Protein AF-A0AA96V3C1-F1 (afdb_monomer)

Solvent-accessible surface area (backbone atoms only — not comparable to full-atom values): 12586 Å² total; per-residue (Å²): 132,82,64,68,81,42,66,67,56,34,52,52,46,40,74,73,44,34,70,69,32,54,53,46,66,77,61,54,73,89,61,78,41,35,62,66,58,52,31,41,64,68,23,53,47,55,43,50,20,51,53,29,47,51,51,38,52,49,49,55,51,50,54,72,67,58,61,89,48,67,72,61,46,55,52,51,53,55,52,39,58,52,36,49,54,50,20,54,52,29,44,62,65,29,66,83,55,82,73,68,49,57,69,55,54,48,53,36,53,50,54,35,37,77,70,54,34,33,50,77,47,81,45,66,44,86,86,81,66,48,77,47,56,29,38,30,83,37,63,89,55,49,67,61,51,52,52,51,50,51,53,50,51,51,53,50,49,51,52,51,41,54,53,57,75,75,49,53,42,33,30,32,88,84,68,80,52,75,36,44,54,71,62,30,58,76,44,74,37,37,33,92,86,80,68,45,66,44,39,80,50,87,55,65,68,58,49,52,52,48,50,56,60,52,57,76,68,56,92,67,85,129

Radius of gyration: 29.75 Å; Cα contacts (8 Å, |Δi|>4): 228; chains: 1; bounding box: 65×43×88 Å

Foldseek 3Di:
DDDCVPPLLVVVLCVQQNPVLSLLVVQPDPDWDFLVVSQCSSQVLVVQLVVLVVVLVVLVVVLVVVPPPPVVNVVSVVVNVVSVVSNVVSCVVSVPDDGDDSVSSVVSQVSCVVVVQKDWDWDADPPPRDITIIIDGDCVCSVVVSVVVLVVVLVVLVVVLVVVVVFWWWADPVRPDIDTPVVCVVVVQADPPPRDGTHTDDCPVVSVVSVVVSPVSPDDPD

Nearest PDB structures (foldseek):
  6kf9-assembly1_G  TM=8.234E-01  e=2.325E-10  Thermococcus kodakarensis KOD1
  6pln-assembly2_B  TM=7.470E-01  e=1.620E-04  Pyrococcus furiosus
  5dym-assembly1_A-2  TM=4.899E-01  e=1.072E-01  Clostridioides difficile R20291
  2qby-assembly1_B  TM=5.266E-01  e=2.712E-01  Saccharolobus solfataricus
  2dql-assembly1_B  TM=5.120E-01  e=2.279E-01  Nostoc sp. PCC 7120 = FACHB-418

InterPro domains:
  IPR002853 Transcription initiation factor IIE subunit alpha, N-terminal [SM00531] (70-212)
  IPR016481 Transcription factor TFE, archaea [MF_01909] (3-222)
  IPR016481 Transcription factor TFE, archaea [PIRSF006373] (5-217)
  IPR024550 TFIIEalpha/SarR/Rpc3 HTH domain [PF02002] (96-164)
  IPR036388 Winged helix-like DNA-binding domain superfamily [G3DSA:1.10.10.10] (4-143)
  IPR036390 Winged helix DNA-binding domain superfamily [SSF46785] (91-142)

pLDDT: mean 90.87, std 7.56, range [49.75, 97.5]

Sequence (222 aa):
MIDLDDPLINGYLRRLIGEDGITLIRNMPEGEVTDEEICNVLNPLKTQSKEADDKVKKLKAEIKAAGENQTDVKKLEKELKKAEKEAEKAKAAAADEYEITLNNVRKILFILYENKFTVCRRERDANSGWLTFRWQINMDGIDYQIEREKKKLYRNLIKRKEYEDSNVFYVCPQNCLRLVFDEATETDFICPICGEDLIFEDNELFKQLLDNRIAEFGEMPK

Organism: NCBI:txid3028296

Mean predicted aligned error: 8.3 Å

Secondary structure (DSSP, 8-state):
---SSSHHHHHHHHHHHHHHHHHHHHTPPSSSEEHHHHHHHH-HHHHHHHHHHHHHHHHHHHHHHSTT-HHHHHHHHHHHHHHHHHHHHHHHHTSS-----HHHHHHHHHHHHHTTSEEEEEEE-TTT--EEEEEEE--TTHHHHHHHHHHHHHHHHHHHHHHHHH--EEE-TTSS-EEEHHHHHHTTTB-TTT-PBPEEE--HHHHHHHHHHHHTT-----

Structure (mmCIF, N/CA/C/O backbone):
data_AF-A0AA96V3C1-F1
#
_entry.id   AF-A0AA96V3C1-F1
#
loop_
_atom_site.group_PDB
_atom_site.id
_atom_site.type_symbol
_atom_site.label_atom_id
_atom_site.label_alt_id
_atom_site.label_comp_id
_atom_site.label_asym_id
_atom_site.label_entity_id
_atom_site.label_seq_id
_atom_site.pdbx_PDB_ins_code
_atom_site.Cartn_x
_atom_site.Cartn_y
_atom_site.Cartn_z
_atom_site.occupancy
_atom_site.B_iso_or_equiv
_atom_site.auth_seq_id
_atom_site.auth_comp_id
_atom_site.auth_asym_id
_atom_site.auth_atom_id
_atom_site.pdbx_PDB_model_num
ATOM 1 N N . MET A 1 1 ? -11.648 -13.531 -11.758 1.00 61.97 1 MET A N 1
ATOM 2 C CA . MET A 1 1 ? -11.100 -12.177 -11.989 1.00 61.97 1 MET A CA 1
ATOM 3 C C . MET A 1 1 ? -11.709 -11.292 -10.920 1.00 61.97 1 MET A C 1
ATOM 5 O O . MET A 1 1 ? -12.922 -11.334 -10.773 1.00 61.97 1 MET A O 1
ATOM 9 N N . ILE A 1 2 ? -10.884 -10.641 -10.105 1.00 78.25 2 ILE A N 1
ATOM 10 C CA . ILE A 1 2 ? -11.349 -9.795 -8.999 1.00 78.25 2 ILE A CA 1
ATOM 11 C C . ILE A 1 2 ? -11.982 -8.518 -9.561 1.00 78.25 2 ILE A C 1
ATOM 13 O O . ILE A 1 2 ? -11.434 -7.933 -10.494 1.00 78.25 2 ILE A O 1
ATOM 17 N N . ASP A 1 3 ? -13.115 -8.097 -9.005 1.00 83.31 3 ASP A N 1
ATOM 18 C CA . ASP A 1 3 ? -13.700 -6.798 -9.324 1.00 83.31 3 ASP A CA 1
ATOM 19 C C . ASP A 1 3 ? -13.040 -5.728 -8.443 1.00 83.31 3 ASP A C 1
ATOM 21 O O . ASP A 1 3 ? -13.299 -5.635 -7.245 1.00 83.31 3 ASP A O 1
ATOM 25 N N . LEU A 1 4 ? -12.115 -4.959 -9.022 1.00 83.88 4 LEU A N 1
ATOM 26 C CA . LEU A 1 4 ? -11.452 -3.855 -8.321 1.00 83.88 4 LEU A CA 1
ATOM 27 C C . LEU A 1 4 ? -12.306 -2.586 -8.261 1.00 83.88 4 LEU A C 1
ATOM 29 O O . LEU A 1 4 ? -11.875 -1.628 -7.615 1.00 83.88 4 LEU A O 1
ATOM 33 N N . ASP A 1 5 ? -13.452 -2.555 -8.937 1.00 86.75 5 ASP A N 1
ATOM 34 C CA . ASP A 1 5 ? -14.390 -1.437 -8.892 1.00 86.75 5 ASP A CA 1
ATOM 35 C C . ASP A 1 5 ? -15.436 -1.625 -7.782 1.00 86.75 5 ASP A C 1
ATOM 37 O O . ASP A 1 5 ? -16.066 -0.649 -7.366 1.00 86.75 5 ASP A O 1
ATOM 41 N N . ASP A 1 6 ? -15.544 -2.833 -7.214 1.00 91.12 6 ASP A N 1
ATOM 42 C CA . ASP A 1 6 ? -16.259 -3.067 -5.959 1.00 91.12 6 ASP A CA 1
ATOM 43 C C . ASP A 1 6 ? -15.642 -2.204 -4.830 1.00 91.12 6 ASP A C 1
ATOM 45 O O . ASP A 1 6 ? -14.459 -2.361 -4.493 1.00 91.12 6 ASP A O 1
ATOM 49 N N . PRO A 1 7 ? -16.415 -1.296 -4.199 1.00 90.56 7 PRO A N 1
ATOM 50 C CA . PRO A 1 7 ? -15.885 -0.376 -3.193 1.00 90.56 7 PRO A CA 1
ATOM 51 C C . PRO A 1 7 ? -15.319 -1.055 -1.939 1.00 90.56 7 PRO A C 1
ATOM 53 O O . PRO A 1 7 ? -14.410 -0.506 -1.310 1.00 90.56 7 PRO A O 1
ATOM 56 N N . LEU A 1 8 ? -15.836 -2.226 -1.552 1.00 88.88 8 LEU A N 1
ATOM 57 C CA . LEU A 1 8 ? -15.362 -2.973 -0.385 1.00 88.88 8 LEU A CA 1
ATOM 58 C C . LEU A 1 8 ? -14.020 -3.633 -0.682 1.00 88.88 8 LEU A C 1
ATOM 60 O O . LEU A 1 8 ? -13.081 -3.487 0.104 1.00 88.88 8 LEU A O 1
ATOM 64 N N . ILE A 1 9 ? -13.917 -4.314 -1.825 1.00 91.19 9 ILE A N 1
ATOM 65 C CA . ILE A 1 9 ? -12.668 -4.926 -2.288 1.00 91.19 9 ILE A CA 1
ATOM 66 C C . ILE A 1 9 ? -11.601 -3.845 -2.459 1.00 91.19 9 ILE A C 1
ATOM 68 O O . ILE A 1 9 ? -10.495 -3.953 -1.918 1.00 91.19 9 ILE A O 1
ATOM 72 N N . ASN A 1 10 ? -11.951 -2.771 -3.164 1.00 92.69 10 ASN A N 1
ATOM 73 C CA . ASN A 1 10 ? -11.058 -1.656 -3.426 1.00 92.69 10 ASN A CA 1
ATOM 74 C C . ASN A 1 10 ? -10.592 -0.991 -2.122 1.00 92.69 10 ASN A C 1
ATOM 76 O O . ASN A 1 10 ? -9.393 -0.801 -1.921 1.00 92.69 10 ASN A O 1
ATOM 80 N N . GLY A 1 11 ? -11.516 -0.710 -1.198 1.00 92.56 11 GLY A N 1
ATOM 81 C CA . GLY A 1 11 ? -11.204 -0.122 0.104 1.00 92.56 11 GLY A CA 1
ATOM 82 C C . GLY A 1 11 ? -10.310 -1.016 0.968 1.00 92.56 11 GLY A C 1
ATOM 83 O O . GLY A 1 11 ? -9.356 -0.531 1.583 1.00 92.56 11 GLY A O 1
ATOM 84 N N . TYR A 1 12 ? -10.566 -2.328 0.982 1.00 92.69 12 TYR A N 1
ATOM 85 C CA . TYR A 1 12 ? -9.731 -3.293 1.696 1.00 92.69 12 TYR A CA 1
ATOM 86 C C . TYR A 1 12 ? -8.303 -3.328 1.138 1.00 92.69 12 TYR A C 1
ATOM 88 O O . TYR A 1 12 ? -7.346 -3.202 1.908 1.00 92.69 12 TYR A O 1
ATOM 96 N N . LEU A 1 13 ? -8.153 -3.441 -0.185 1.00 93.69 13 LEU A N 1
ATOM 97 C CA . LEU A 1 13 ? -6.845 -3.473 -0.834 1.00 93.69 13 LEU A CA 1
ATOM 98 C C . LEU A 1 13 ? -6.108 -2.138 -0.664 1.00 93.69 13 LEU A C 1
ATOM 100 O O . LEU A 1 13 ? -4.949 -2.145 -0.265 1.00 93.69 13 LEU A O 1
ATOM 104 N N . ARG A 1 14 ? -6.766 -0.984 -0.833 1.00 95.00 14 ARG A N 1
ATOM 105 C CA . ARG A 1 14 ? -6.140 0.332 -0.596 1.00 95.00 14 ARG A CA 1
ATOM 106 C C . ARG A 1 14 ? -5.568 0.456 0.812 1.00 95.00 14 ARG A C 1
ATOM 108 O O . ARG A 1 14 ? -4.442 0.916 0.973 1.00 95.00 14 ARG A O 1
ATOM 115 N N . ARG A 1 15 ? -6.303 0.002 1.831 1.00 93.81 15 ARG A N 1
ATOM 116 C CA . ARG A 1 15 ? -5.810 -0.019 3.218 1.00 93.81 15 ARG A CA 1
ATOM 117 C C . ARG A 1 15 ? -4.605 -0.949 3.390 1.00 93.81 15 ARG A C 1
ATOM 119 O O . ARG A 1 15 ? -3.750 -0.680 4.228 1.00 93.81 15 ARG A O 1
ATOM 126 N N . LEU A 1 16 ? -4.557 -2.047 2.638 1.00 94.19 16 LEU A N 1
ATOM 127 C CA . LEU A 1 16 ? -3.522 -3.071 2.754 1.00 94.19 16 LEU A CA 1
ATOM 128 C C . LEU A 1 16 ? -2.214 -2.690 2.042 1.00 94.19 16 LEU A C 1
ATOM 130 O O . LEU A 1 16 ? -1.140 -2.879 2.608 1.00 94.19 16 LEU A O 1
ATOM 134 N N . ILE A 1 17 ? -2.297 -2.179 0.812 1.00 95.06 17 ILE A N 1
ATOM 135 C CA . ILE A 1 17 ? -1.140 -1.984 -0.083 1.00 95.06 17 ILE A CA 1
ATOM 136 C C . ILE A 1 17 ? -0.984 -0.551 -0.617 1.00 95.06 17 ILE A C 1
ATOM 138 O O . ILE A 1 17 ? -0.010 -0.270 -1.312 1.00 95.06 17 ILE A O 1
ATOM 142 N N . GLY A 1 18 ? -1.900 0.361 -0.284 1.00 96.00 18 GLY A N 1
ATOM 143 C CA . GLY A 1 18 ? -1.870 1.753 -0.739 1.00 96.00 18 GLY A CA 1
ATOM 144 C C . GLY A 1 18 ? -2.213 1.941 -2.221 1.00 96.00 18 GLY A C 1
ATOM 145 O O . GLY A 1 18 ? -2.535 0.992 -2.936 1.00 96.00 18 GLY A O 1
ATOM 146 N N . GLU A 1 19 ? -2.132 3.193 -2.680 1.00 94.94 19 GLU A N 1
ATOM 147 C CA . GLU A 1 19 ? -2.410 3.598 -4.069 1.00 94.94 19 GLU A CA 1
ATOM 148 C C . GLU A 1 19 ? -1.508 2.879 -5.077 1.00 94.94 19 GLU A C 1
ATOM 150 O O . GLU A 1 19 ? -1.990 2.305 -6.053 1.00 94.94 19 GLU A O 1
ATOM 155 N N . ASP A 1 20 ? -0.204 2.836 -4.800 1.00 95.81 20 ASP A N 1
ATOM 156 C CA . ASP A 1 20 ? 0.780 2.164 -5.651 1.00 95.81 20 ASP A CA 1
ATOM 157 C C . ASP A 1 20 ? 0.482 0.676 -5.795 1.00 95.81 20 ASP A C 1
ATOM 159 O O . ASP A 1 20 ? 0.676 0.099 -6.862 1.00 95.81 20 ASP A O 1
ATOM 163 N N . GLY A 1 21 ? -0.034 0.049 -4.736 1.00 95.31 21 GLY A N 1
ATOM 164 C CA . GLY A 1 21 ? -0.429 -1.348 -4.777 1.00 95.31 21 GLY A CA 1
ATOM 165 C C . GLY A 1 21 ? -1.656 -1.597 -5.646 1.00 95.31 21 GLY A C 1
ATOM 166 O O . GLY A 1 21 ? -1.690 -2.586 -6.376 1.00 95.31 21 GLY A O 1
ATOM 167 N N . ILE A 1 22 ? -2.635 -0.689 -5.635 1.00 95.44 22 ILE A N 1
ATOM 168 C CA . ILE A 1 22 ? -3.769 -0.761 -6.568 1.00 95.44 22 ILE A CA 1
ATOM 169 C C . ILE A 1 22 ? -3.281 -0.603 -8.008 1.00 95.44 22 ILE A C 1
ATOM 171 O O . ILE A 1 22 ? -3.680 -1.377 -8.880 1.00 95.44 22 ILE A O 1
ATOM 175 N N . THR A 1 23 ? -2.391 0.360 -8.255 1.00 94.94 23 THR A N 1
ATOM 176 C CA . THR A 1 23 ? -1.774 0.565 -9.572 1.00 94.94 23 THR A CA 1
ATOM 177 C C . THR A 1 23 ? -1.001 -0.677 -10.018 1.00 94.94 23 THR A C 1
ATOM 179 O O . THR A 1 23 ? -1.136 -1.085 -11.171 1.00 94.94 23 THR A O 1
ATOM 182 N N . LEU A 1 24 ? -0.275 -1.329 -9.105 1.00 95.56 24 LEU A N 1
ATOM 183 C CA . LEU A 1 24 ? 0.419 -2.592 -9.355 1.00 95.56 24 LEU A CA 1
ATOM 184 C C . LEU A 1 24 ? -0.545 -3.697 -9.783 1.00 95.56 24 LEU A C 1
ATOM 186 O O . LEU A 1 24 ? -0.317 -4.307 -10.819 1.00 95.56 24 LEU A O 1
ATOM 190 N N . ILE A 1 25 ? -1.627 -3.941 -9.036 1.00 93.62 25 ILE A N 1
ATOM 191 C CA . ILE A 1 25 ? -2.588 -5.004 -9.381 1.00 93.62 25 ILE A CA 1
ATOM 192 C C . ILE A 1 25 ? -3.223 -4.737 -10.752 1.00 93.62 25 ILE A C 1
ATOM 194 O O . ILE A 1 25 ? -3.353 -5.659 -11.552 1.00 93.62 25 ILE A O 1
ATOM 198 N N . ARG A 1 26 ? -3.597 -3.482 -11.039 1.00 92.44 26 ARG A N 1
ATOM 199 C CA . ARG A 1 26 ? -4.241 -3.094 -12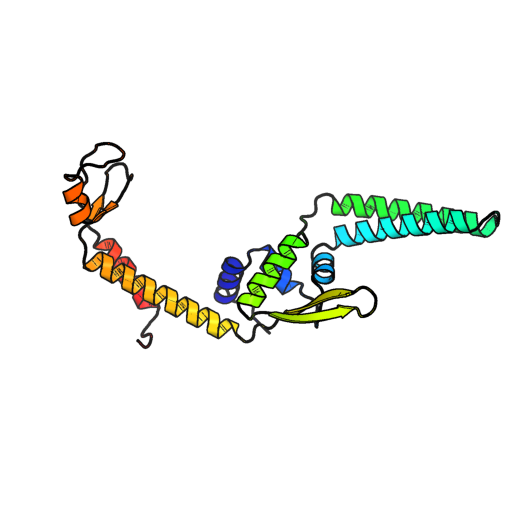.308 1.00 92.44 26 ARG A CA 1
ATOM 200 C C . ARG A 1 26 ? -3.345 -3.279 -13.529 1.00 92.44 26 ARG A C 1
ATOM 202 O O . ARG A 1 26 ? -3.854 -3.578 -14.601 1.00 92.44 26 ARG A O 1
ATOM 209 N N . ASN A 1 27 ? -2.040 -3.077 -13.365 1.00 93.12 27 ASN A N 1
ATOM 210 C CA . ASN A 1 27 ? -1.062 -3.153 -14.450 1.00 93.12 27 ASN A CA 1
ATOM 211 C C . ASN A 1 27 ? -0.191 -4.412 -14.366 1.00 93.12 27 ASN A C 1
ATOM 213 O O . ASN A 1 27 ? 0.840 -4.490 -15.032 1.00 93.12 27 ASN A O 1
ATOM 217 N N . MET A 1 28 ? -0.573 -5.388 -13.539 1.00 90.75 28 MET A N 1
ATOM 218 C CA . MET A 1 28 ? 0.178 -6.627 -13.412 1.00 90.75 28 MET A CA 1
ATOM 219 C C . MET A 1 28 ? 0.116 -7.392 -14.741 1.00 90.75 28 MET A C 1
ATOM 221 O O . MET A 1 28 ? -0.984 -7.670 -15.225 1.00 90.75 28 MET A O 1
ATOM 225 N N . PRO A 1 29 ? 1.262 -7.765 -15.330 1.00 90.62 29 PRO A N 1
ATOM 226 C CA . PRO A 1 29 ? 1.269 -8.594 -16.527 1.00 90.62 29 PRO A CA 1
ATOM 227 C C . PRO A 1 29 ? 0.647 -9.973 -16.281 1.00 90.62 29 PRO A C 1
ATOM 229 O O . PRO A 1 29 ? 0.680 -10.502 -15.167 1.00 90.62 29 PRO A O 1
ATOM 232 N N . GLU A 1 30 ? 0.124 -10.584 -17.343 1.00 86.50 30 GLU A N 1
ATOM 233 C CA . GLU A 1 30 ? -0.358 -11.962 -17.283 1.00 86.50 30 GLU A CA 1
ATOM 234 C C . GLU A 1 30 ? 0.805 -12.956 -17.120 1.00 86.50 30 GLU A C 1
ATOM 236 O O . GLU A 1 30 ? 1.851 -12.833 -17.758 1.00 86.50 30 GLU A O 1
ATOM 241 N N . GLY A 1 31 ? 0.593 -13.984 -16.295 1.00 88.94 31 GLY A N 1
ATOM 242 C CA . GLY A 1 31 ? 1.566 -15.052 -16.060 1.00 88.94 31 GLY A CA 1
ATOM 243 C C . GLY A 1 31 ? 2.540 -14.782 -14.909 1.00 88.94 31 GLY A C 1
ATOM 244 O O . GLY A 1 31 ? 2.232 -14.064 -13.960 1.00 88.94 31 GLY A O 1
ATOM 245 N N . GLU A 1 32 ? 3.697 -15.445 -14.968 1.00 92.31 32 GLU A N 1
ATOM 246 C CA . GLU A 1 32 ? 4.762 -15.367 -13.963 1.00 92.31 32 GLU A CA 1
ATOM 247 C C . GLU A 1 32 ? 5.777 -14.271 -14.326 1.00 92.31 32 GLU A C 1
ATOM 249 O O . GLU A 1 32 ? 6.555 -14.434 -15.269 1.00 92.31 32 GLU A O 1
ATOM 254 N N . VAL A 1 33 ? 5.832 -13.193 -13.541 1.00 94.81 33 VAL A N 1
ATOM 255 C CA . VAL A 1 33 ? 6.713 -12.039 -13.802 1.00 94.81 33 VAL A CA 1
ATOM 256 C C . VAL A 1 33 ? 7.612 -11.675 -12.628 1.00 94.81 33 VAL A C 1
ATOM 258 O O . VAL A 1 33 ? 7.300 -11.917 -11.466 1.00 94.81 33 VAL A O 1
ATOM 261 N N . THR A 1 34 ? 8.762 -11.092 -12.929 1.00 95.06 34 THR A N 1
ATOM 262 C CA . THR A 1 34 ? 9.727 -10.597 -11.946 1.00 95.06 34 THR A CA 1
ATOM 263 C C . THR A 1 34 ? 9.328 -9.226 -11.404 1.00 95.06 34 THR A C 1
ATOM 265 O O . THR A 1 34 ? 8.584 -8.469 -12.024 1.00 95.06 34 THR A O 1
ATOM 268 N N . ASP A 1 35 ? 9.848 -8.884 -10.229 1.00 93.69 35 ASP A N 1
ATOM 269 C CA . ASP A 1 35 ? 9.697 -7.555 -9.631 1.00 93.69 35 ASP A CA 1
ATOM 270 C C . ASP A 1 35 ? 10.259 -6.433 -10.523 1.00 93.69 35 ASP A C 1
ATOM 272 O O . ASP A 1 35 ? 9.675 -5.352 -10.580 1.00 93.69 35 ASP A O 1
ATOM 276 N N . GLU A 1 36 ? 11.343 -6.693 -11.256 1.00 93.19 36 GLU A N 1
ATOM 277 C CA . GLU A 1 36 ? 11.901 -5.763 -12.244 1.00 93.19 36 GLU A CA 1
ATOM 278 C C . GLU A 1 36 ? 10.977 -5.555 -13.449 1.00 93.19 36 GLU A C 1
ATOM 280 O O . GLU A 1 36 ? 10.757 -4.414 -13.856 1.00 93.19 36 GLU A O 1
ATOM 285 N N . GLU A 1 37 ? 10.396 -6.626 -13.999 1.00 94.44 37 GLU A N 1
ATOM 286 C CA . GLU A 1 37 ? 9.423 -6.529 -15.096 1.00 94.44 37 GLU A CA 1
ATOM 287 C C . GLU A 1 37 ? 8.192 -5.720 -14.673 1.00 94.44 37 GLU A C 1
ATOM 289 O O . GLU A 1 37 ? 7.782 -4.810 -15.392 1.00 94.44 37 GLU A O 1
ATOM 294 N N . ILE A 1 38 ? 7.658 -5.976 -13.474 1.00 95.19 38 ILE A N 1
ATOM 295 C CA . ILE A 1 38 ? 6.539 -5.205 -12.913 1.00 95.19 38 ILE A CA 1
ATOM 296 C C . ILE A 1 38 ? 6.934 -3.733 -12.750 1.00 95.19 38 ILE A C 1
ATOM 298 O O . ILE A 1 38 ? 6.192 -2.841 -13.156 1.00 95.19 38 ILE A O 1
ATOM 302 N N . CYS A 1 39 ? 8.119 -3.460 -12.199 1.00 95.19 39 CYS A N 1
ATOM 303 C CA . CYS A 1 39 ? 8.618 -2.098 -12.021 1.00 95.19 39 CYS A CA 1
ATOM 304 C C . CYS A 1 39 ? 8.760 -1.352 -13.357 1.00 95.19 39 CYS A C 1
ATOM 306 O O . CYS A 1 39 ? 8.473 -0.160 -13.420 1.00 95.19 39 CYS A O 1
ATOM 308 N N . ASN A 1 40 ? 9.169 -2.033 -14.429 1.00 94.19 40 ASN A N 1
ATOM 309 C CA . ASN A 1 40 ? 9.264 -1.426 -15.757 1.00 94.19 40 ASN A CA 1
ATOM 310 C C . ASN A 1 40 ? 7.882 -1.093 -16.336 1.00 94.19 40 ASN A C 1
ATOM 312 O O . ASN A 1 40 ? 7.689 -0.016 -16.891 1.00 94.19 40 ASN A O 1
ATOM 316 N N . VAL A 1 41 ? 6.908 -1.992 -16.172 1.00 94.56 41 VAL A N 1
ATOM 317 C CA . VAL A 1 41 ? 5.530 -1.766 -16.638 1.00 94.56 41 VAL A CA 1
ATOM 318 C C . VAL A 1 41 ? 4.873 -0.598 -15.902 1.00 94.56 41 VAL A C 1
ATOM 320 O O . VAL A 1 41 ? 4.147 0.180 -16.514 1.00 94.56 41 VAL A O 1
ATOM 323 N N . LEU A 1 42 ? 5.164 -0.437 -14.609 1.00 94.50 42 LEU A N 1
ATOM 324 C CA . LEU A 1 42 ? 4.628 0.656 -13.795 1.00 94.50 42 LEU A CA 1
ATOM 325 C C . LEU A 1 42 ? 5.262 2.020 -14.084 1.00 94.50 42 LEU A C 1
ATOM 327 O O . LEU A 1 42 ? 4.666 3.033 -13.733 1.00 94.50 42 LEU A O 1
ATOM 331 N N . ASN A 1 43 ? 6.437 2.059 -14.718 1.00 94.38 43 ASN A N 1
ATOM 332 C CA . ASN A 1 43 ? 7.191 3.291 -14.959 1.00 94.38 43 ASN A CA 1
ATOM 333 C C . ASN A 1 43 ? 7.576 3.440 -16.445 1.00 94.38 43 ASN A C 1
ATOM 335 O O . ASN A 1 43 ? 8.765 3.505 -16.779 1.00 94.38 43 ASN A O 1
ATOM 339 N N . PRO A 1 44 ? 6.597 3.498 -17.366 1.00 92.38 44 PRO A N 1
ATOM 340 C CA . PRO A 1 44 ? 6.848 3.367 -18.797 1.00 92.38 44 PRO A CA 1
ATOM 341 C C . PRO A 1 44 ? 7.752 4.468 -19.370 1.00 92.38 44 PRO A C 1
ATOM 343 O O . PRO A 1 44 ? 8.601 4.151 -20.205 1.00 92.38 44 PRO A O 1
ATOM 346 N N . LEU A 1 45 ? 7.640 5.739 -18.947 1.00 92.44 45 LEU A N 1
ATOM 347 C CA . LEU A 1 45 ? 8.503 6.793 -19.506 1.00 92.44 45 LEU A CA 1
ATOM 348 C C . LEU A 1 45 ? 9.931 6.693 -18.961 1.00 92.44 45 LEU A C 1
ATOM 350 O O . LEU A 1 45 ? 10.887 6.900 -19.712 1.00 92.44 45 LEU A O 1
ATOM 354 N N . LYS A 1 46 ? 10.104 6.315 -17.687 1.00 90.81 46 LYS A N 1
ATOM 355 C CA . LYS A 1 46 ? 11.430 6.032 -17.104 1.00 90.81 46 LYS A CA 1
ATOM 356 C C . LYS A 1 46 ? 12.106 4.861 -17.819 1.00 90.81 46 LYS A C 1
ATOM 358 O O . LYS A 1 46 ? 13.286 4.960 -18.162 1.00 90.81 46 LYS A O 1
ATOM 363 N N . THR A 1 47 ? 11.363 3.789 -18.100 1.00 90.69 47 THR A N 1
ATOM 364 C CA . THR A 1 47 ? 11.866 2.635 -18.856 1.00 90.69 47 THR A CA 1
ATOM 365 C C . THR A 1 47 ? 12.252 3.034 -20.278 1.00 90.69 47 THR A C 1
ATOM 367 O O . THR A 1 47 ? 13.380 2.768 -20.686 1.00 90.69 47 THR A O 1
ATOM 370 N N . GLN A 1 48 ? 11.400 3.777 -20.994 1.00 91.88 48 GLN A N 1
ATOM 371 C CA . GLN A 1 48 ? 11.722 4.294 -22.332 1.00 91.88 48 GLN A CA 1
ATOM 372 C C . GLN A 1 48 ? 12.959 5.205 -22.330 1.00 91.88 48 GLN A C 1
ATOM 374 O O . GLN A 1 48 ? 13.795 5.114 -23.230 1.00 91.88 48 GLN A O 1
ATOM 379 N N . SER A 1 49 ? 13.113 6.066 -21.318 1.00 91.94 49 SER A N 1
ATOM 380 C CA . SER A 1 49 ? 14.303 6.912 -21.164 1.00 91.94 49 SER A CA 1
ATOM 381 C C . SER A 1 49 ? 15.568 6.069 -20.994 1.00 91.94 49 SER A C 1
ATOM 383 O O . SER A 1 49 ? 16.576 6.345 -21.644 1.00 91.94 49 SER A O 1
ATOM 385 N N . LYS A 1 50 ? 15.519 5.027 -20.155 1.00 91.94 50 LYS A N 1
ATOM 386 C CA . LYS A 1 50 ? 16.651 4.119 -19.927 1.00 91.94 50 LYS A CA 1
ATOM 387 C C . LYS A 1 50 ? 17.009 3.329 -21.190 1.00 91.94 50 LYS A C 1
ATOM 389 O O . LYS A 1 50 ? 18.182 3.254 -21.546 1.00 91.94 50 LYS A O 1
ATOM 394 N N . GLU A 1 51 ? 16.014 2.802 -21.901 1.00 92.50 51 GLU A N 1
ATOM 395 C CA . GLU A 1 51 ? 16.208 2.079 -23.165 1.00 92.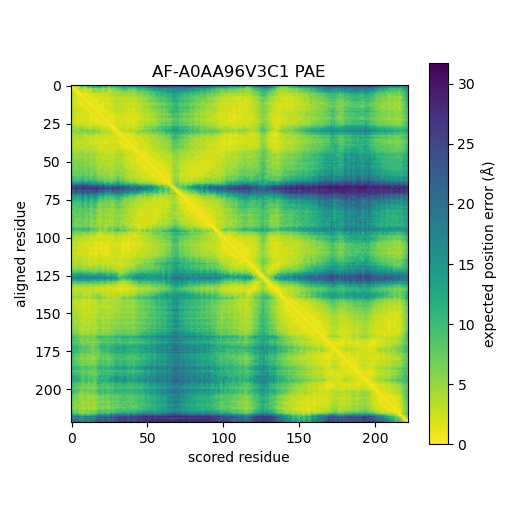50 51 GLU A CA 1
ATOM 396 C C . GLU A 1 51 ? 16.821 2.969 -24.256 1.00 92.50 51 GLU A C 1
ATOM 398 O O . GLU A 1 51 ? 17.718 2.537 -24.988 1.00 92.50 51 GLU A O 1
ATOM 403 N N . ALA A 1 52 ? 16.380 4.227 -24.356 1.00 92.38 52 ALA A N 1
ATOM 404 C CA . ALA A 1 52 ? 16.939 5.189 -25.299 1.00 92.38 52 ALA A CA 1
ATOM 405 C C . ALA A 1 52 ? 18.405 5.529 -24.970 1.00 92.38 52 ALA A C 1
ATOM 407 O O . ALA A 1 52 ? 19.248 5.545 -25.873 1.00 92.38 52 ALA A O 1
ATOM 408 N N . ASP A 1 53 ? 18.736 5.722 -23.690 1.00 92.44 53 ASP A N 1
ATOM 409 C CA . ASP A 1 53 ? 20.114 5.939 -23.236 1.00 92.44 53 ASP A CA 1
ATOM 410 C C . ASP A 1 53 ? 21.013 4.723 -23.521 1.00 92.44 53 ASP A C 1
ATOM 412 O O . ASP A 1 53 ? 22.150 4.871 -23.984 1.00 92.44 53 ASP A O 1
ATOM 416 N N . ASP A 1 54 ? 20.515 3.508 -23.293 1.00 93.75 54 ASP A N 1
ATOM 417 C CA . ASP A 1 54 ? 21.262 2.276 -23.555 1.00 93.75 54 ASP A CA 1
ATOM 418 C C . ASP A 1 54 ? 21.478 2.047 -25.060 1.00 93.75 54 ASP A C 1
ATOM 420 O O . ASP A 1 54 ? 22.574 1.653 -25.476 1.00 93.75 54 ASP A O 1
ATOM 424 N N . LYS A 1 55 ? 20.502 2.408 -25.903 1.00 93.94 55 LYS A N 1
ATOM 425 C CA . LYS A 1 55 ? 20.649 2.435 -27.368 1.00 93.94 55 LYS A CA 1
ATOM 426 C C . LYS A 1 55 ? 21.742 3.412 -27.815 1.00 93.94 55 LYS A C 1
ATOM 428 O O . LYS A 1 55 ? 22.560 3.060 -28.666 1.00 93.94 55 LYS A O 1
ATOM 433 N N . VAL A 1 56 ? 21.811 4.609 -27.223 1.00 94.44 56 VAL A N 1
ATOM 434 C CA . VAL A 1 56 ? 22.876 5.595 -27.498 1.00 94.44 56 VAL A CA 1
ATOM 435 C C . VAL A 1 56 ? 24.250 5.047 -27.102 1.00 94.44 56 VAL A C 1
ATOM 437 O O . VAL A 1 56 ? 25.199 5.149 -27.884 1.00 94.44 56 VAL A O 1
ATOM 440 N N . LYS A 1 57 ? 24.376 4.431 -25.918 1.00 94.44 57 LYS A N 1
ATOM 441 C CA . LYS A 1 57 ? 25.636 3.804 -25.473 1.00 94.44 57 LYS A CA 1
ATOM 442 C C . LYS A 1 57 ? 26.074 2.691 -26.423 1.00 94.44 57 LYS A C 1
ATOM 444 O O . LYS A 1 57 ? 27.253 2.627 -26.774 1.00 94.44 57 LYS A O 1
ATOM 449 N N . LYS A 1 58 ? 25.134 1.850 -26.863 1.00 93.75 58 LYS A N 1
ATOM 450 C CA . LYS A 1 58 ? 25.396 0.754 -27.801 1.00 93.75 58 LYS A CA 1
ATOM 451 C C . LYS A 1 58 ? 25.910 1.272 -29.147 1.00 93.75 58 LYS A C 1
ATOM 453 O O . LYS A 1 58 ? 26.971 0.839 -29.584 1.00 93.75 58 LYS A O 1
ATOM 458 N N . LEU A 1 59 ? 25.244 2.266 -29.742 1.00 92.50 59 LEU A N 1
ATOM 459 C CA . LEU A 1 59 ? 25.681 2.883 -31.004 1.00 92.50 59 LEU A CA 1
ATOM 460 C C . LEU A 1 59 ? 27.067 3.542 -30.885 1.00 92.50 59 LEU A C 1
ATOM 462 O O . LEU A 1 59 ? 27.895 3.406 -31.783 1.00 92.50 59 LEU A O 1
ATOM 466 N N . LYS A 1 60 ? 27.369 4.207 -29.760 1.00 92.19 60 LYS A N 1
ATOM 467 C CA . LYS A 1 60 ? 28.712 4.767 -29.499 1.00 92.19 60 LYS A CA 1
ATOM 468 C C . LYS A 1 60 ? 29.789 3.680 -29.432 1.00 92.19 60 LYS A C 1
ATOM 470 O O . LYS A 1 60 ? 30.891 3.882 -29.942 1.00 92.19 60 LYS A O 1
ATOM 475 N N . ALA A 1 61 ? 29.482 2.536 -28.822 1.00 91.25 61 ALA A N 1
ATOM 476 C CA . ALA A 1 61 ? 30.394 1.398 -28.769 1.00 91.25 61 ALA A CA 1
ATOM 477 C C . ALA A 1 61 ? 30.605 0.763 -30.156 1.00 91.25 61 ALA A C 1
ATOM 479 O O . ALA A 1 61 ? 31.742 0.462 -30.513 1.00 91.25 61 ALA A O 1
ATOM 480 N N . GLU A 1 62 ? 29.542 0.622 -30.952 1.00 89.12 62 GLU A N 1
ATOM 481 C CA . GLU A 1 62 ? 29.606 0.104 -32.326 1.00 89.12 62 GLU A CA 1
ATOM 482 C C . GLU A 1 62 ? 30.440 1.009 -33.244 1.00 89.12 62 GLU A C 1
ATOM 484 O O . GLU A 1 62 ? 31.312 0.511 -33.950 1.00 89.12 62 GLU A O 1
ATOM 489 N N . ILE A 1 63 ? 30.268 2.335 -33.173 1.00 88.31 63 ILE A N 1
ATOM 490 C CA . ILE A 1 63 ? 31.096 3.299 -33.926 1.00 88.31 63 ILE A CA 1
ATOM 491 C C . ILE A 1 63 ? 32.575 3.168 -33.546 1.00 88.31 63 ILE A C 1
ATOM 493 O O . ILE A 1 63 ? 33.442 3.171 -34.416 1.00 88.31 63 ILE A O 1
ATOM 497 N N . LYS A 1 64 ? 32.875 3.009 -32.251 1.00 87.00 64 LYS A N 1
ATOM 498 C CA . LYS A 1 64 ? 34.249 2.806 -31.772 1.00 87.00 64 LYS A CA 1
ATOM 499 C C . LYS A 1 64 ? 34.851 1.486 -32.278 1.00 87.00 64 LYS A C 1
ATOM 501 O O . LYS A 1 64 ? 36.062 1.416 -32.473 1.00 87.00 64 LYS A O 1
ATOM 506 N N . ALA A 1 65 ? 34.028 0.457 -32.477 1.00 85.44 65 ALA A N 1
ATOM 507 C CA . ALA A 1 65 ? 34.449 -0.857 -32.960 1.00 85.44 65 ALA A CA 1
ATOM 508 C C . ALA A 1 65 ? 34.552 -0.953 -34.496 1.00 85.44 65 ALA A C 1
ATOM 510 O O . ALA A 1 65 ? 35.330 -1.763 -34.991 1.00 85.44 65 ALA A O 1
ATOM 511 N N . ALA A 1 66 ? 33.802 -0.139 -35.249 1.00 79.12 66 ALA A N 1
ATOM 512 C CA . ALA A 1 66 ? 33.691 -0.222 -36.710 1.00 79.12 66 ALA A CA 1
ATOM 513 C C . ALA A 1 66 ? 34.963 0.175 -37.499 1.00 79.12 66 ALA A C 1
ATOM 515 O O . ALA A 1 66 ? 35.039 -0.087 -38.700 1.00 79.12 66 ALA A O 1
ATOM 516 N N . GLY A 1 67 ? 35.980 0.762 -36.858 1.00 69.31 67 GLY A N 1
ATOM 517 C CA . GLY A 1 67 ? 37.237 1.144 -37.523 1.00 69.31 67 GLY A CA 1
ATOM 518 C C . GLY A 1 67 ? 37.062 2.181 -38.651 1.00 69.31 67 GLY A C 1
ATOM 519 O O . GLY A 1 67 ? 36.072 2.904 -38.695 1.00 69.31 67 GLY A O 1
ATOM 520 N N . GLU A 1 68 ? 38.029 2.278 -39.574 1.00 62.16 68 GLU A N 1
ATOM 521 C CA . GLU A 1 68 ? 38.098 3.316 -40.631 1.00 62.16 68 GLU A CA 1
ATOM 522 C C . GLU A 1 68 ? 37.118 3.122 -41.812 1.00 62.16 68 GLU A C 1
ATOM 524 O O . GLU A 1 68 ? 37.222 3.828 -42.819 1.00 62.16 68 GLU A O 1
ATOM 529 N N . ASN A 1 69 ? 36.153 2.193 -41.737 1.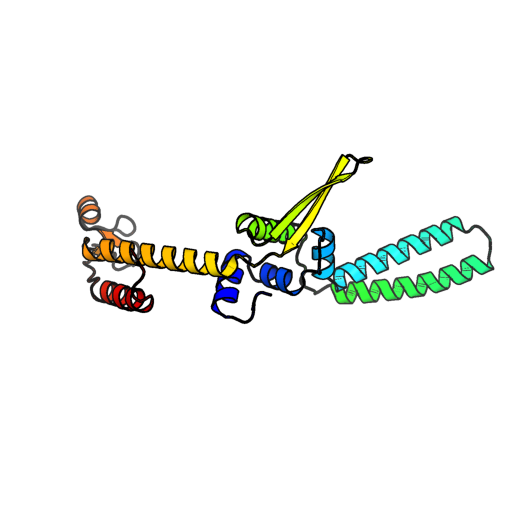00 64.75 69 ASN A N 1
ATOM 530 C CA . ASN A 1 69 ? 35.227 1.945 -42.847 1.00 64.75 69 ASN A CA 1
ATOM 531 C C . ASN A 1 69 ? 34.229 3.111 -43.005 1.00 64.75 69 ASN A C 1
ATOM 533 O O . ASN A 1 69 ? 33.171 3.177 -42.375 1.00 64.75 69 ASN A O 1
ATOM 537 N N . GLN A 1 70 ? 34.596 4.083 -43.840 1.00 65.75 70 GLN A N 1
ATOM 538 C CA . GLN A 1 70 ? 34.048 5.440 -43.812 1.00 65.75 70 GLN A CA 1
ATOM 539 C C . GLN A 1 70 ? 32.560 5.545 -44.193 1.00 65.75 70 GLN A C 1
ATOM 541 O O . GLN A 1 70 ? 31.888 6.511 -43.821 1.00 65.75 70 GLN A O 1
ATOM 546 N N . THR A 1 71 ? 32.030 4.565 -44.925 1.00 68.81 71 THR A N 1
ATOM 547 C CA . THR A 1 71 ? 30.620 4.512 -45.342 1.00 68.81 71 THR A CA 1
ATOM 548 C C . THR A 1 71 ? 29.709 3.997 -44.220 1.00 68.81 71 THR A C 1
ATOM 550 O O . THR A 1 71 ? 28.623 4.547 -44.025 1.00 68.81 71 THR A O 1
ATOM 553 N N . ASP A 1 72 ? 30.169 3.018 -43.437 1.00 76.25 72 ASP A N 1
ATOM 554 C CA . ASP A 1 72 ? 29.432 2.457 -42.295 1.00 76.25 72 ASP A CA 1
ATOM 555 C C . ASP A 1 72 ? 29.440 3.418 -41.102 1.00 76.25 72 ASP A C 1
ATOM 557 O O . ASP A 1 72 ? 28.397 3.660 -40.493 1.00 76.25 72 ASP A O 1
ATOM 561 N N . VAL A 1 73 ? 30.581 4.068 -40.841 1.00 82.62 73 VAL A N 1
ATOM 562 C CA . VAL A 1 73 ? 30.715 5.078 -39.778 1.00 82.62 73 VAL A CA 1
ATOM 563 C C . VAL A 1 73 ? 29.742 6.242 -39.993 1.00 82.62 73 VAL A C 1
ATOM 565 O O . VAL A 1 73 ? 28.994 6.589 -39.083 1.00 82.62 73 VAL A O 1
ATOM 568 N N . LYS A 1 74 ? 29.647 6.794 -41.213 1.00 85.38 74 LYS A N 1
ATOM 569 C CA . LYS A 1 74 ? 28.705 7.893 -41.520 1.00 85.38 74 LYS A CA 1
ATOM 570 C C . LYS A 1 74 ? 27.239 7.502 -41.320 1.00 85.38 74 LYS A C 1
ATOM 572 O O . LYS A 1 74 ? 26.420 8.336 -40.926 1.00 85.38 74 LYS A O 1
ATOM 577 N N . LYS A 1 75 ? 26.883 6.250 -41.624 1.00 88.00 75 LYS A N 1
ATOM 578 C CA . LYS A 1 75 ? 25.523 5.738 -41.420 1.00 88.00 75 LYS A CA 1
ATOM 579 C C . LYS A 1 75 ? 25.213 5.616 -39.926 1.00 88.00 75 LYS A C 1
ATOM 581 O O . LYS A 1 75 ? 24.184 6.130 -39.487 1.00 88.00 75 LYS A O 1
ATOM 586 N N . LEU A 1 76 ? 26.126 5.024 -39.156 1.00 88.12 76 LEU A N 1
ATOM 587 C CA . LEU A 1 76 ? 26.002 4.876 -37.705 1.00 88.12 76 LEU A CA 1
ATOM 588 C C . LEU A 1 76 ? 25.964 6.232 -36.983 1.00 88.12 76 LEU A C 1
ATOM 590 O O . LEU A 1 76 ? 25.152 6.422 -36.085 1.00 88.12 76 LEU A O 1
ATOM 594 N N . GLU A 1 77 ? 26.755 7.218 -37.411 1.00 90.75 77 GLU A N 1
ATOM 595 C CA . GLU A 1 77 ? 26.714 8.585 -36.868 1.00 90.75 77 GLU A CA 1
ATOM 596 C C . GLU A 1 77 ? 25.354 9.268 -37.086 1.00 90.75 77 GLU A C 1
ATOM 598 O O . GLU A 1 77 ? 24.857 9.990 -36.217 1.00 90.75 77 GLU A O 1
ATOM 603 N N . LYS A 1 78 ? 24.722 9.043 -38.246 1.00 91.62 78 LYS A N 1
ATOM 604 C CA . LYS A 1 78 ? 23.377 9.564 -38.529 1.00 91.62 78 LYS A CA 1
ATOM 605 C C . LYS A 1 78 ? 22.325 8.903 -37.633 1.00 91.62 78 LYS A C 1
ATOM 607 O O . LYS A 1 78 ? 21.427 9.592 -37.147 1.00 91.62 78 LYS A O 1
ATOM 612 N N . GLU A 1 79 ? 22.434 7.595 -37.414 1.00 92.50 79 GLU A N 1
ATOM 613 C CA . GLU A 1 79 ? 21.565 6.852 -36.495 1.00 92.50 79 GLU A CA 1
ATOM 614 C C . GLU A 1 79 ? 21.776 7.285 -35.038 1.00 92.50 79 GLU A C 1
ATOM 616 O O . GLU A 1 79 ? 20.795 7.492 -34.323 1.00 92.50 79 GLU A O 1
ATOM 621 N N . LEU A 1 80 ? 23.023 7.541 -34.629 1.00 92.75 80 LEU A N 1
ATOM 622 C CA . LEU A 1 80 ? 23.365 8.058 -33.305 1.00 92.75 80 LEU A CA 1
ATOM 623 C C . LEU A 1 80 ? 22.720 9.421 -33.044 1.00 92.75 80 LEU A C 1
ATOM 625 O O . LEU A 1 80 ? 22.053 9.580 -32.027 1.00 92.75 80 LEU A O 1
ATOM 629 N N . LYS A 1 81 ? 22.831 10.380 -33.974 1.00 94.50 81 LYS A N 1
ATOM 630 C CA . LYS A 1 81 ? 22.180 11.699 -33.827 1.00 94.50 81 LYS A CA 1
ATOM 631 C C . LYS A 1 81 ? 20.667 11.585 -33.655 1.00 94.50 81 LYS A C 1
ATOM 633 O O . LYS A 1 81 ? 20.061 12.356 -32.913 1.00 94.50 81 LYS A O 1
ATOM 638 N N . LYS A 1 82 ? 20.040 10.635 -34.356 1.00 93.88 82 LYS A N 1
ATOM 639 C CA . LYS A 1 82 ? 18.607 10.366 -34.203 1.00 93.88 82 LYS A CA 1
ATOM 640 C C . LYS A 1 82 ? 18.307 9.790 -32.815 1.00 93.88 82 LYS A C 1
ATOM 642 O O . LYS A 1 82 ? 17.391 10.278 -32.162 1.00 93.88 82 LYS A O 1
ATOM 647 N N . ALA A 1 83 ? 19.088 8.809 -32.363 1.00 93.50 83 ALA A N 1
ATOM 648 C CA . ALA A 1 83 ? 18.931 8.183 -31.053 1.00 93.50 83 ALA A CA 1
ATOM 649 C C . ALA A 1 83 ? 19.175 9.163 -29.891 1.00 93.50 83 ALA A C 1
ATOM 651 O O . ALA A 1 83 ? 18.432 9.137 -28.920 1.00 93.50 83 ALA A O 1
ATOM 652 N N . GLU A 1 84 ? 20.153 10.068 -29.998 1.00 94.00 84 GLU A N 1
ATOM 653 C CA . GLU A 1 84 ? 20.410 11.102 -28.983 1.00 94.00 84 GLU A CA 1
ATOM 654 C C . GLU A 1 84 ? 19.227 12.066 -28.851 1.00 94.00 84 GLU A C 1
ATOM 656 O O . GLU A 1 84 ? 18.803 12.374 -27.740 1.00 94.00 84 GLU A O 1
ATOM 661 N N . LYS A 1 85 ? 18.624 12.469 -29.977 1.00 93.19 85 LYS A N 1
ATOM 662 C CA . LYS A 1 85 ? 17.406 13.291 -29.969 1.00 93.19 85 LYS A CA 1
ATOM 663 C C . LYS A 1 85 ? 16.198 12.540 -29.391 1.00 93.19 85 LYS A C 1
ATOM 665 O O . LYS A 1 85 ? 15.367 13.144 -28.715 1.00 93.19 85 LYS A O 1
ATOM 670 N N . GLU A 1 86 ? 16.078 11.239 -29.668 1.00 92.69 86 GLU A N 1
ATOM 671 C CA . GLU A 1 86 ? 15.058 10.368 -29.062 1.00 92.69 86 GLU A CA 1
ATOM 672 C C . GLU A 1 86 ? 15.251 10.267 -27.538 1.00 92.69 86 GLU A C 1
ATOM 674 O O . GLU A 1 86 ? 14.284 10.446 -26.799 1.00 92.69 86 GLU A O 1
ATOM 679 N N . ALA A 1 87 ? 16.487 10.065 -27.069 1.00 92.38 87 ALA A N 1
ATOM 680 C CA . ALA A 1 87 ? 16.830 9.966 -25.650 1.00 92.38 87 ALA A CA 1
ATOM 681 C C . ALA A 1 87 ? 16.594 11.280 -24.893 1.00 92.38 87 ALA A C 1
ATOM 683 O O . ALA A 1 87 ? 15.995 11.269 -23.822 1.00 92.38 87 ALA A O 1
ATOM 684 N N . GLU A 1 88 ? 16.975 12.424 -25.469 1.00 93.69 88 GLU A N 1
ATOM 685 C CA . GLU A 1 88 ? 16.710 13.741 -24.878 1.00 93.69 88 GLU A CA 1
ATOM 686 C C . GLU A 1 88 ? 15.204 13.986 -24.706 1.00 93.69 88 GLU A C 1
ATOM 688 O O . GLU A 1 88 ? 14.752 14.413 -23.641 1.00 93.69 88 GLU A O 1
ATOM 693 N N . LYS A 1 89 ? 14.407 13.640 -25.725 1.00 92.62 89 LYS A N 1
ATOM 694 C CA . LYS A 1 89 ? 12.946 13.750 -25.666 1.00 92.62 89 LYS A CA 1
ATOM 695 C C . LYS A 1 89 ? 12.339 12.811 -24.616 1.00 92.62 89 LYS A C 1
ATOM 697 O O . LYS A 1 89 ? 11.453 13.237 -23.879 1.00 92.62 89 LYS A O 1
ATOM 702 N N . ALA A 1 90 ? 12.795 11.558 -24.546 1.00 92.44 90 ALA A N 1
ATOM 703 C CA . ALA A 1 90 ? 12.315 10.582 -23.565 1.00 92.44 90 ALA A CA 1
ATOM 704 C C . ALA A 1 90 ? 12.667 11.002 -22.130 1.00 92.44 90 ALA A C 1
ATOM 706 O O . ALA A 1 90 ? 11.813 10.967 -21.246 1.00 92.44 90 ALA A O 1
ATOM 707 N N . LYS A 1 91 ? 13.890 11.496 -21.916 1.00 92.19 91 LYS A N 1
ATOM 708 C CA . LYS A 1 91 ? 14.351 12.006 -20.624 1.00 92.19 91 LYS A CA 1
ATOM 709 C C . LYS A 1 91 ? 13.544 13.214 -20.156 1.00 92.19 91 LYS A C 1
ATOM 711 O O . LYS A 1 91 ? 13.202 13.290 -18.980 1.00 92.19 91 LYS A O 1
ATOM 716 N N . ALA A 1 92 ? 13.224 14.138 -21.064 1.00 91.62 92 ALA A N 1
ATOM 717 C CA . ALA A 1 92 ? 12.364 15.276 -20.755 1.00 91.62 92 ALA A CA 1
ATOM 718 C C . ALA A 1 92 ? 10.938 14.833 -20.384 1.00 91.62 92 ALA A C 1
ATOM 720 O O . ALA A 1 92 ? 10.385 15.332 -19.411 1.00 91.62 92 ALA A O 1
ATOM 721 N N . ALA A 1 93 ? 10.363 13.868 -21.111 1.00 90.94 93 ALA A N 1
ATOM 722 C CA . ALA A 1 93 ? 9.031 13.337 -20.812 1.00 90.94 93 ALA A CA 1
ATOM 723 C C . ALA A 1 93 ? 8.966 12.618 -19.452 1.00 90.94 93 ALA A C 1
ATOM 725 O O . ALA A 1 93 ? 7.965 12.718 -18.754 1.00 90.94 93 ALA A O 1
ATOM 726 N N . ALA A 1 94 ? 10.039 11.928 -19.063 1.00 90.69 94 ALA A N 1
ATOM 727 C CA . ALA A 1 94 ? 10.112 11.174 -17.816 1.00 90.69 94 ALA A CA 1
ATOM 728 C C . ALA A 1 94 ? 10.548 12.011 -16.596 1.00 90.69 94 ALA A C 1
ATOM 730 O O . ALA A 1 94 ? 10.684 11.461 -15.501 1.00 90.69 94 ALA A O 1
ATOM 731 N N . ALA A 1 95 ? 10.848 13.306 -16.758 1.00 88.62 95 ALA A N 1
ATOM 732 C CA . ALA A 1 95 ? 11.419 14.130 -15.690 1.00 88.62 95 ALA A CA 1
ATOM 733 C C . ALA A 1 95 ? 10.442 14.338 -14.521 1.00 88.62 95 ALA A C 1
ATOM 735 O O . ALA A 1 95 ? 10.831 14.133 -13.372 1.00 88.62 95 ALA A O 1
ATOM 736 N N . ASP A 1 96 ? 9.184 14.654 -14.834 1.00 86.25 96 ASP A N 1
ATOM 737 C CA . ASP A 1 96 ? 8.142 14.994 -13.855 1.00 86.25 96 ASP A CA 1
ATOM 738 C C . ASP A 1 96 ? 7.169 13.832 -13.566 1.00 86.25 96 ASP A C 1
ATOM 740 O O . ASP A 1 96 ? 6.183 14.001 -12.850 1.00 86.25 96 ASP A O 1
ATOM 744 N N . GLU A 1 97 ? 7.421 12.641 -14.122 1.00 87.62 97 GLU A N 1
ATOM 745 C CA . GLU A 1 97 ? 6.581 11.465 -13.884 1.00 87.62 97 GLU A CA 1
ATOM 746 C C . GLU A 1 97 ? 6.853 10.870 -12.496 1.00 87.62 97 GLU A C 1
ATOM 748 O O . GLU A 1 97 ? 8.005 10.665 -12.094 1.00 87.62 97 GLU A O 1
ATOM 753 N N . TYR A 1 98 ? 5.773 10.575 -11.771 1.00 90.69 98 TYR A N 1
ATOM 754 C CA . TYR A 1 98 ? 5.832 9.843 -10.514 1.00 90.69 98 TYR A CA 1
ATOM 755 C C . TYR A 1 98 ? 6.333 8.414 -10.751 1.00 90.69 98 TYR A C 1
ATOM 757 O O . TYR A 1 98 ? 5.789 7.697 -11.586 1.00 90.69 98 TYR A O 1
ATOM 765 N N . GLU A 1 99 ? 7.351 8.000 -9.997 1.00 92.25 99 GLU A N 1
ATOM 766 C CA . GLU A 1 99 ? 7.980 6.688 -10.140 1.00 92.25 99 GLU A CA 1
ATOM 767 C C . GLU A 1 99 ? 7.672 5.789 -8.939 1.00 92.25 99 GLU A C 1
ATOM 769 O O . GLU A 1 99 ? 8.019 6.102 -7.793 1.00 92.25 99 GLU A O 1
ATOM 774 N N . ILE A 1 100 ? 7.102 4.616 -9.208 1.00 94.75 100 ILE A N 1
ATOM 775 C CA . ILE A 1 100 ? 6.987 3.548 -8.216 1.00 94.75 100 ILE A CA 1
ATOM 776 C C . ILE A 1 100 ? 8.324 2.813 -8.166 1.00 94.75 100 ILE A C 1
ATOM 778 O O . ILE A 1 100 ? 8.652 2.013 -9.041 1.00 94.75 100 ILE A O 1
ATOM 782 N N . THR A 1 101 ? 9.101 3.068 -7.116 1.00 95.44 101 THR A N 1
ATOM 783 C CA . THR A 1 101 ? 10.426 2.451 -6.956 1.00 95.44 101 THR A CA 1
ATOM 784 C C . THR A 1 101 ? 10.353 0.926 -6.817 1.00 95.44 101 THR A C 1
ATOM 786 O O . THR A 1 101 ? 9.433 0.379 -6.203 1.00 95.44 101 THR A O 1
ATOM 789 N N . LEU A 1 102 ? 11.396 0.229 -7.274 1.00 94.62 102 LEU A N 1
ATOM 790 C CA . LEU A 1 102 ? 11.510 -1.233 -7.176 1.00 94.62 102 LEU A CA 1
ATOM 791 C C . LEU A 1 102 ? 11.369 -1.762 -5.736 1.00 94.62 102 LEU A C 1
ATOM 793 O O . LEU A 1 102 ? 10.783 -2.817 -5.502 1.00 94.62 102 LEU A O 1
ATOM 797 N N . ASN A 1 103 ? 11.873 -1.022 -4.746 1.00 95.69 103 ASN A N 1
ATOM 798 C CA . ASN A 1 103 ? 11.729 -1.399 -3.337 1.00 95.69 103 ASN A CA 1
ATOM 799 C C . ASN A 1 103 ? 10.269 -1.348 -2.877 1.00 95.69 103 ASN A C 1
ATOM 801 O O . ASN A 1 103 ? 9.842 -2.201 -2.099 1.00 95.69 103 ASN A O 1
ATOM 805 N N . ASN A 1 104 ? 9.504 -0.373 -3.368 1.00 96.38 104 ASN A N 1
ATOM 806 C CA . ASN A 1 104 ? 8.084 -0.275 -3.070 1.00 96.38 104 ASN A CA 1
ATOM 807 C C . ASN A 1 104 ? 7.296 -1.398 -3.760 1.00 96.38 104 ASN A C 1
ATOM 809 O O . ASN A 1 104 ? 6.501 -2.061 -3.099 1.00 96.38 104 ASN A O 1
ATOM 813 N N . VAL A 1 105 ? 7.606 -1.700 -5.029 1.00 96.69 105 VAL A N 1
ATOM 814 C CA . VAL A 1 105 ? 7.061 -2.870 -5.749 1.00 96.69 105 VAL A CA 1
ATOM 815 C C . VAL A 1 105 ? 7.288 -4.150 -4.943 1.00 96.69 105 VAL A C 1
ATOM 817 O O . VAL A 1 105 ? 6.339 -4.871 -4.642 1.00 96.69 105 VAL A O 1
ATOM 820 N N . ARG A 1 106 ? 8.527 -4.401 -4.498 1.00 95.88 106 ARG A N 1
ATOM 821 C CA . ARG A 1 106 ? 8.861 -5.554 -3.645 1.00 95.88 106 ARG A CA 1
ATOM 822 C C . ARG A 1 106 ? 8.045 -5.576 -2.358 1.00 95.88 106 ARG A C 1
ATOM 824 O O . ARG A 1 106 ? 7.471 -6.609 -2.026 1.00 95.88 106 ARG A O 1
ATOM 831 N N . LYS A 1 107 ? 7.975 -4.451 -1.637 1.00 96.56 107 LYS A N 1
ATOM 832 C CA . LYS A 1 107 ? 7.201 -4.336 -0.392 1.00 96.56 107 LYS A CA 1
ATOM 833 C C . LYS A 1 107 ? 5.734 -4.709 -0.617 1.00 96.56 107 LYS A C 1
ATOM 835 O O . LYS A 1 107 ? 5.193 -5.505 0.145 1.00 96.56 107 LYS A O 1
ATOM 840 N N . ILE A 1 108 ? 5.113 -4.175 -1.667 1.00 97.31 108 ILE A N 1
ATOM 841 C CA . ILE A 1 108 ? 3.724 -4.476 -2.033 1.00 97.31 108 ILE A CA 1
ATOM 842 C C . ILE A 1 108 ? 3.559 -5.967 -2.344 1.00 97.31 108 ILE A C 1
ATOM 844 O O . ILE A 1 108 ? 2.653 -6.603 -1.807 1.00 97.31 108 ILE A O 1
ATOM 848 N N . LEU A 1 109 ? 4.448 -6.549 -3.156 1.00 96.00 109 LEU A N 1
ATOM 849 C CA . LEU A 1 109 ? 4.398 -7.971 -3.514 1.00 96.00 109 LEU A CA 1
ATOM 850 C C . LEU A 1 109 ? 4.517 -8.885 -2.290 1.00 96.00 109 LEU A C 1
ATOM 852 O O . LEU A 1 109 ? 3.782 -9.869 -2.195 1.00 96.00 109 LEU A O 1
ATOM 856 N N . PHE A 1 110 ? 5.379 -8.543 -1.327 1.00 94.75 110 PHE A N 1
ATOM 857 C CA . PHE A 1 110 ? 5.488 -9.281 -0.068 1.00 94.75 110 PHE A CA 1
ATOM 858 C C . PHE A 1 110 ? 4.222 -9.168 0.786 1.00 94.75 110 PHE A C 1
ATOM 860 O O . PHE A 1 110 ? 3.755 -10.185 1.293 1.00 94.75 110 PHE A O 1
ATOM 867 N N . ILE A 1 111 ? 3.618 -7.979 0.894 1.00 95.12 111 ILE A N 1
ATOM 868 C CA . ILE A 1 111 ? 2.341 -7.813 1.608 1.00 95.12 111 ILE A CA 1
ATOM 869 C C . ILE A 1 111 ? 1.251 -8.671 0.952 1.00 95.12 111 ILE A C 1
ATOM 871 O O . ILE A 1 111 ? 0.524 -9.389 1.643 1.00 95.12 111 ILE A O 1
ATOM 875 N N . LEU A 1 112 ? 1.148 -8.647 -0.378 1.00 94.12 112 LEU A N 1
ATOM 876 C CA . LEU A 1 112 ? 0.195 -9.483 -1.110 1.00 94.12 112 LEU A CA 1
ATOM 877 C C . LEU A 1 112 ? 0.447 -10.976 -0.862 1.00 94.12 112 LEU A C 1
ATOM 879 O O . LEU A 1 112 ? -0.494 -11.731 -0.630 1.00 94.12 112 LEU A O 1
ATOM 883 N N . TYR A 1 113 ? 1.709 -11.395 -0.828 1.00 93.38 113 TYR A N 1
ATOM 884 C CA . T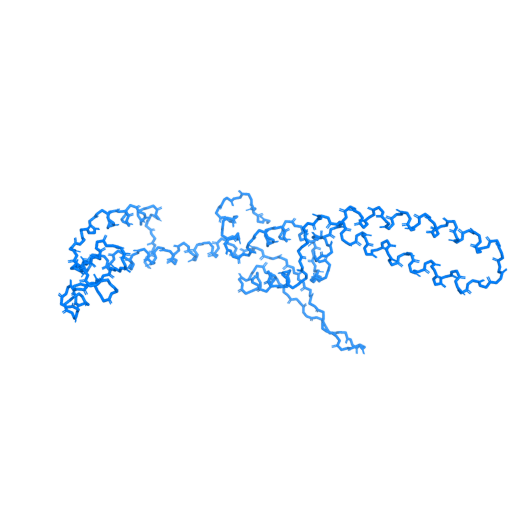YR A 1 113 ? 2.098 -12.783 -0.584 1.00 93.38 113 TYR A CA 1
ATOM 885 C C . TYR A 1 113 ? 1.737 -13.277 0.814 1.00 93.38 113 TYR A C 1
ATOM 887 O O . TYR A 1 113 ? 1.193 -14.374 0.978 1.00 93.38 113 TYR A O 1
ATOM 895 N N . GLU A 1 114 ? 1.995 -12.461 1.836 1.00 91.94 114 GLU A N 1
ATOM 896 C CA . GLU A 1 114 ? 1.615 -12.757 3.219 1.00 91.94 114 GLU A CA 1
ATOM 897 C C . GLU A 1 114 ? 0.099 -12.932 3.358 1.00 91.94 114 GLU A C 1
ATOM 899 O O . GLU A 1 114 ? -0.361 -13.829 4.069 1.00 91.94 114 GLU A O 1
ATOM 904 N N . ASN A 1 115 ? -0.671 -12.144 2.602 1.00 90.50 115 ASN A N 1
ATOM 905 C CA . ASN A 1 115 ? -2.132 -12.207 2.562 1.00 90.50 115 ASN A CA 1
ATOM 906 C C . ASN A 1 115 ? -2.687 -13.235 1.561 1.00 90.50 115 ASN A C 1
ATOM 908 O O . ASN A 1 115 ? -3.901 -13.331 1.401 1.00 90.50 115 ASN A O 1
ATOM 912 N N . LYS A 1 116 ? -1.820 -14.058 0.951 1.00 90.38 116 LYS A N 1
ATOM 913 C CA . LYS A 1 116 ? -2.179 -15.118 -0.013 1.00 90.38 116 LYS A CA 1
ATOM 914 C C . LYS A 1 116 ? -2.823 -14.603 -1.303 1.00 90.38 116 LYS A C 1
ATOM 916 O O . LYS A 1 116 ? -3.530 -15.353 -1.964 1.00 90.38 116 LYS A O 1
ATOM 921 N N . PHE A 1 117 ? -2.528 -13.357 -1.670 1.00 91.56 117 PHE A N 1
ATOM 922 C CA . PHE A 1 117 ? -2.964 -12.737 -2.921 1.00 91.56 117 PHE A CA 1
ATOM 923 C C . PHE A 1 117 ? -1.976 -12.907 -4.081 1.00 91.56 117 PHE A C 1
ATOM 925 O O . PHE A 1 117 ? -2.253 -12.508 -5.212 1.00 91.56 117 PHE A O 1
ATOM 932 N N . THR A 1 118 ? -0.805 -13.484 -3.815 1.00 92.44 118 THR A N 1
ATOM 933 C CA . THR A 1 118 ? 0.188 -13.819 -4.837 1.00 92.44 118 THR A CA 1
ATOM 934 C C . THR A 1 118 ? 0.776 -15.203 -4.608 1.00 92.44 118 THR A C 1
ATOM 936 O O . THR A 1 118 ? 0.893 -15.691 -3.480 1.00 92.44 118 THR A O 1
ATOM 939 N N . VAL A 1 119 ? 1.188 -15.827 -5.706 1.00 92.25 119 VAL A N 1
ATOM 940 C CA . VAL A 1 119 ? 2.029 -17.020 -5.730 1.00 92.25 119 VAL A CA 1
ATOM 941 C C . VAL A 1 119 ? 3.436 -16.578 -6.114 1.00 92.25 119 VAL A C 1
ATOM 943 O O . VAL A 1 119 ? 3.613 -15.788 -7.041 1.00 92.25 119 VAL A O 1
ATOM 946 N N . CYS A 1 120 ? 4.434 -17.063 -5.376 1.00 92.25 120 CYS A N 1
ATOM 947 C CA . CYS A 1 120 ? 5.835 -16.747 -5.613 1.00 92.25 120 CYS A CA 1
ATOM 948 C C . CYS A 1 120 ? 6.615 -18.026 -5.911 1.00 92.25 120 CYS A C 1
ATOM 950 O O . CYS A 1 120 ? 6.669 -18.936 -5.078 1.00 92.25 120 CYS A O 1
ATOM 952 N N . ARG A 1 121 ? 7.251 -18.081 -7.080 1.00 92.06 121 ARG A N 1
ATOM 953 C CA . ARG A 1 121 ? 8.176 -19.141 -7.470 1.00 92.06 121 ARG A CA 1
ATOM 954 C C . ARG A 1 121 ? 9.601 -18.609 -7.415 1.00 92.06 121 ARG A C 1
ATOM 956 O O . ARG A 1 121 ? 9.908 -17.551 -7.954 1.00 92.06 121 ARG A O 1
ATOM 963 N N . ARG A 1 122 ? 10.483 -19.358 -6.756 1.00 91.06 122 ARG A N 1
ATOM 964 C CA . ARG A 1 122 ? 11.909 -19.039 -6.680 1.00 91.06 122 ARG A CA 1
ATOM 965 C C . ARG A 1 122 ? 12.676 -19.927 -7.643 1.00 91.06 122 ARG A C 1
ATOM 967 O O . ARG A 1 122 ? 12.622 -21.150 -7.529 1.00 91.06 122 ARG A O 1
ATOM 974 N N . GLU A 1 123 ? 13.431 -19.306 -8.530 1.00 89.31 123 GLU A N 1
ATOM 975 C CA . GLU A 1 123 ? 14.346 -19.979 -9.443 1.00 89.31 123 GLU A CA 1
ATOM 976 C C . GLU A 1 123 ? 15.778 -19.611 -9.070 1.00 89.31 123 GLU A C 1
ATOM 978 O O . GLU A 1 123 ? 16.059 -18.481 -8.670 1.00 89.31 123 GLU A O 1
ATOM 983 N N . ARG A 1 124 ? 16.684 -20.585 -9.149 1.00 87.31 124 ARG A N 1
ATOM 984 C CA . ARG A 1 124 ? 18.112 -20.356 -8.949 1.00 87.31 124 ARG A CA 1
ATOM 985 C C . ARG A 1 124 ? 18.810 -20.562 -10.275 1.00 87.31 124 ARG A C 1
ATOM 987 O O . ARG A 1 124 ? 18.715 -21.647 -10.845 1.00 87.31 124 ARG A O 1
ATOM 994 N N . ASP A 1 125 ? 19.527 -19.546 -10.728 1.00 84.25 125 ASP A N 1
ATOM 995 C CA . ASP A 1 125 ? 20.373 -19.689 -11.899 1.00 84.25 125 ASP A CA 1
ATOM 996 C C . ASP A 1 125 ? 21.553 -20.617 -11.575 1.00 84.25 125 ASP A C 1
ATOM 998 O O . ASP A 1 125 ? 22.288 -20.405 -10.605 1.00 84.25 125 ASP A O 1
ATOM 1002 N N . ALA A 1 126 ? 21.721 -21.665 -12.381 1.00 82.00 126 ALA A N 1
ATOM 1003 C CA . ALA A 1 126 ? 22.745 -22.686 -12.178 1.00 82.00 126 ALA A CA 1
ATOM 1004 C C . ALA A 1 126 ? 24.165 -22.135 -12.374 1.00 82.00 126 ALA A C 1
ATOM 1006 O O . ALA A 1 126 ? 25.105 -22.644 -11.765 1.00 82.00 126 ALA A O 1
ATOM 1007 N N . ASN A 1 127 ? 24.314 -21.088 -13.190 1.00 78.69 127 ASN A N 1
ATOM 1008 C CA . ASN A 1 127 ? 25.618 -20.545 -13.559 1.00 78.69 127 ASN A CA 1
ATOM 1009 C C . ASN A 1 127 ? 26.099 -19.470 -12.583 1.00 78.69 127 ASN A C 1
ATOM 1011 O O . ASN A 1 127 ? 27.244 -19.498 -12.140 1.00 78.69 127 ASN A O 1
ATOM 1015 N N . SER A 1 128 ? 25.233 -18.516 -12.242 1.00 79.31 128 SER A N 1
ATOM 1016 C CA . SER A 1 128 ? 25.599 -17.375 -11.396 1.00 79.31 128 SER A CA 1
ATOM 1017 C C . SER A 1 128 ? 25.197 -17.547 -9.925 1.00 79.31 128 SER A C 1
ATOM 1019 O O . SER A 1 128 ? 25.644 -16.790 -9.065 1.00 79.31 128 SER A O 1
ATOM 1021 N N . GLY A 1 129 ? 24.348 -18.534 -9.616 1.00 80.75 129 GLY A N 1
ATOM 1022 C CA . GLY A 1 129 ? 23.796 -18.754 -8.282 1.00 80.75 129 GLY A CA 1
ATOM 1023 C C . GLY A 1 129 ? 22.740 -17.729 -7.855 1.00 80.75 129 GLY A C 1
ATOM 1024 O O . GLY A 1 129 ? 22.253 -17.836 -6.725 1.00 80.75 129 GLY A O 1
ATOM 1025 N N . TRP A 1 130 ? 22.384 -16.776 -8.725 1.00 85.75 130 TRP A N 1
ATOM 1026 C CA . TRP A 1 130 ? 21.391 -15.735 -8.463 1.00 85.75 130 TRP A CA 1
ATOM 1027 C C . TRP A 1 130 ? 19.990 -16.314 -8.266 1.00 85.75 130 TRP A C 1
ATOM 1029 O O . TRP A 1 130 ? 19.607 -17.294 -8.906 1.00 85.75 130 TRP A O 1
ATOM 1039 N N . LEU A 1 131 ? 19.233 -15.698 -7.357 1.00 86.75 131 LEU A N 1
ATOM 1040 C CA . LEU A 1 131 ? 17.849 -16.059 -7.066 1.00 86.75 131 LEU A CA 1
ATOM 1041 C C . LEU A 1 131 ? 16.906 -15.091 -7.777 1.00 86.75 131 LEU A C 1
ATOM 1043 O O . LEU A 1 131 ? 16.923 -13.895 -7.492 1.00 86.75 131 LEU A O 1
ATOM 1047 N N . THR A 1 132 ? 16.057 -15.626 -8.647 1.00 88.50 132 THR A N 1
ATOM 1048 C CA . THR A 1 132 ? 15.008 -14.876 -9.336 1.00 88.50 132 THR A CA 1
ATOM 1049 C C . THR A 1 132 ? 13.660 -15.243 -8.734 1.00 88.50 132 THR A C 1
ATOM 1051 O O . THR A 1 132 ? 13.333 -16.421 -8.568 1.00 88.50 132 THR A O 1
ATOM 1054 N N . PHE A 1 133 ? 12.881 -14.224 -8.380 1.00 92.19 133 PHE A N 1
ATOM 1055 C CA . PHE A 1 133 ? 11.529 -14.386 -7.862 1.00 92.19 133 PHE A CA 1
ATOM 1056 C C . PHE A 1 133 ? 10.538 -14.088 -8.979 1.00 92.19 133 PHE A C 1
ATOM 1058 O O . PHE A 1 133 ? 10.559 -12.998 -9.546 1.00 92.19 133 PHE A O 1
ATOM 1065 N N . ARG A 1 134 ? 9.676 -15.057 -9.277 1.00 94.31 134 ARG A N 1
ATOM 1066 C CA . ARG A 1 134 ? 8.556 -14.905 -10.200 1.00 94.31 134 ARG A CA 1
ATOM 1067 C C . ARG A 1 134 ? 7.256 -14.845 -9.418 1.00 94.31 134 ARG A C 1
ATOM 1069 O O . ARG A 1 134 ? 7.011 -15.677 -8.546 1.00 94.31 134 ARG A O 1
ATOM 1076 N N . TRP A 1 135 ? 6.449 -13.848 -9.727 1.00 95.75 135 TRP A N 1
ATOM 1077 C CA . TRP A 1 135 ? 5.222 -13.491 -9.044 1.00 95.75 135 TRP A CA 1
ATOM 1078 C C . TRP A 1 135 ? 4.040 -13.664 -9.983 1.00 95.75 135 TRP A C 1
ATOM 1080 O O . TRP A 1 135 ? 4.108 -13.298 -11.154 1.00 95.75 135 TRP A O 1
ATOM 1090 N N . GLN A 1 136 ? 2.944 -14.174 -9.439 1.00 94.12 136 GLN A N 1
ATOM 1091 C CA . GLN A 1 136 ? 1.656 -14.249 -10.112 1.00 94.12 136 GLN A CA 1
ATOM 1092 C C . GLN A 1 136 ? 0.568 -13.822 -9.128 1.00 94.12 136 GLN A C 1
ATOM 1094 O O . GLN A 1 136 ? 0.588 -14.240 -7.968 1.00 94.12 136 GLN A O 1
ATOM 1099 N N . ILE A 1 137 ? -0.381 -12.996 -9.567 1.00 91.12 137 ILE A N 1
ATOM 1100 C CA . ILE A 1 137 ? -1.527 -12.609 -8.738 1.00 91.12 137 ILE A CA 1
ATOM 1101 C C . ILE A 1 137 ? -2.536 -13.759 -8.684 1.00 91.12 137 ILE A C 1
ATOM 1103 O O . ILE A 1 137 ? -2.914 -14.321 -9.709 1.00 91.12 137 ILE A O 1
ATOM 1107 N N . ASN A 1 138 ? -2.994 -14.076 -7.476 1.00 89.75 138 ASN A N 1
ATOM 1108 C CA . ASN A 1 138 ? -4.094 -14.993 -7.221 1.00 89.75 138 ASN A CA 1
ATOM 1109 C C . ASN A 1 138 ? -5.032 -14.357 -6.191 1.00 89.75 138 ASN A C 1
ATOM 1111 O O . ASN A 1 138 ? -4.684 -14.251 -5.024 1.00 89.75 138 ASN A O 1
ATOM 1115 N N . MET A 1 139 ? -6.227 -13.957 -6.617 1.00 87.25 139 MET A N 1
ATOM 1116 C CA . MET A 1 139 ? -7.195 -13.252 -5.769 1.00 87.25 139 MET A CA 1
ATOM 1117 C C . MET A 1 139 ? -8.359 -14.133 -5.303 1.00 87.25 139 MET A C 1
ATOM 1119 O O . MET A 1 139 ? -9.325 -13.615 -4.750 1.00 87.25 139 MET A O 1
ATOM 1123 N N . ASP A 1 140 ? -8.273 -15.453 -5.474 1.00 86.56 140 ASP A N 1
ATOM 1124 C CA . ASP A 1 140 ? -9.376 -16.378 -5.175 1.00 86.56 140 ASP A CA 1
ATOM 1125 C C . ASP A 1 140 ? -9.808 -16.332 -3.696 1.00 86.56 140 ASP A C 1
ATOM 1127 O O . ASP A 1 140 ? -10.947 -16.634 -3.354 1.00 86.56 140 ASP A O 1
ATOM 1131 N N . GLY A 1 141 ? -8.905 -15.925 -2.799 1.00 84.50 141 GLY A N 1
ATOM 1132 C CA . GLY A 1 141 ? -9.164 -15.812 -1.363 1.00 84.50 141 GLY A CA 1
ATOM 1133 C C . GLY A 1 141 ? -9.736 -14.471 -0.890 1.00 84.50 141 GLY A C 1
ATOM 1134 O O . GLY A 1 141 ? -9.870 -14.296 0.323 1.00 84.50 141 GLY A O 1
ATOM 1135 N N . ILE A 1 142 ? -10.027 -13.512 -1.778 1.00 89.06 142 ILE A N 1
ATOM 1136 C CA . ILE A 1 142 ? -10.409 -12.146 -1.372 1.00 89.06 142 ILE A CA 1
ATOM 1137 C C . ILE A 1 142 ? -11.687 -12.117 -0.528 1.00 89.06 142 ILE A C 1
ATOM 1139 O O . ILE A 1 142 ? -11.687 -11.509 0.542 1.00 89.06 142 ILE A O 1
ATOM 1143 N N . ASP A 1 143 ? -12.723 -12.852 -0.933 1.00 87.38 143 ASP A N 1
ATOM 1144 C CA . ASP A 1 143 ? -14.009 -12.887 -0.228 1.00 87.38 143 ASP A CA 1
ATOM 1145 C C . ASP A 1 143 ? -13.843 -13.422 1.196 1.00 87.38 143 ASP A C 1
ATOM 1147 O O . ASP A 1 143 ? -14.368 -12.864 2.162 1.00 87.38 143 ASP A O 1
ATOM 1151 N N . TYR A 1 144 ? -13.028 -14.468 1.349 1.00 87.94 144 TYR A N 1
ATOM 1152 C CA . TYR A 1 144 ? -12.702 -15.028 2.655 1.00 87.94 144 TYR A CA 1
ATOM 1153 C C . TYR A 1 144 ? -11.960 -14.020 3.544 1.00 87.94 144 TYR A C 1
ATOM 1155 O O . TYR A 1 144 ? -12.246 -13.927 4.740 1.00 87.94 144 TYR A O 1
ATOM 1163 N N . GLN A 1 145 ? -11.017 -13.252 2.987 1.00 87.31 145 GLN A N 1
ATOM 1164 C CA . GLN A 1 145 ? -10.291 -12.234 3.754 1.00 87.31 145 GLN A CA 1
ATOM 1165 C C . GLN A 1 145 ? -11.195 -11.069 4.161 1.00 87.31 145 GLN A C 1
ATOM 1167 O O . GLN A 1 145 ? -11.111 -10.613 5.304 1.00 87.31 145 GLN A O 1
ATOM 1172 N N . ILE A 1 146 ? -12.087 -10.624 3.274 1.00 89.12 146 ILE A N 1
ATOM 1173 C CA . ILE A 1 146 ? -13.076 -9.584 3.583 1.00 89.12 146 ILE A CA 1
ATOM 1174 C C . ILE A 1 146 ? -13.991 -10.053 4.711 1.00 89.12 146 ILE A C 1
ATOM 1176 O O . ILE A 1 146 ? -14.155 -9.345 5.705 1.00 89.12 146 ILE A O 1
ATOM 1180 N N . GLU A 1 147 ? -14.516 -11.274 4.621 1.00 88.38 147 GLU A N 1
ATOM 1181 C CA . GLU A 1 147 ? -15.376 -11.839 5.661 1.00 88.38 147 GLU A CA 1
ATOM 1182 C C . GLU A 1 147 ? -14.626 -11.992 6.996 1.00 88.38 147 GLU A C 1
ATOM 1184 O O . GLU A 1 147 ? -15.154 -11.695 8.073 1.00 88.38 147 GLU A O 1
ATOM 1189 N N . ARG A 1 148 ? -13.348 -12.384 6.954 1.00 88.75 148 ARG A N 1
ATOM 1190 C CA . ARG A 1 148 ? -12.488 -12.463 8.142 1.00 88.75 148 ARG A CA 1
ATOM 1191 C C . ARG A 1 148 ? -12.275 -11.097 8.798 1.00 88.75 148 ARG A C 1
ATOM 1193 O O . ARG A 1 148 ? -12.347 -10.999 10.027 1.00 88.75 148 ARG A O 1
A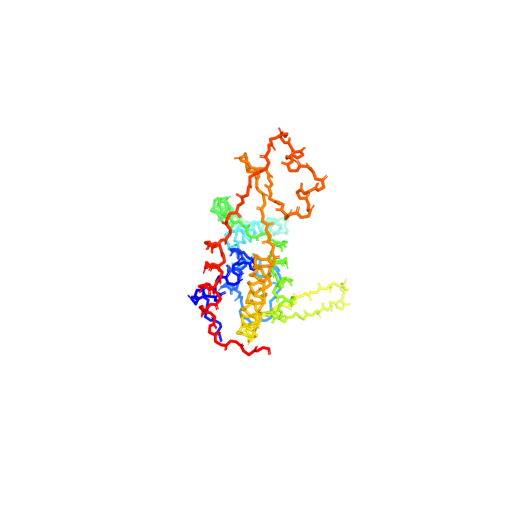TOM 1200 N N . GLU A 1 149 ? -12.025 -10.050 8.018 1.00 88.81 149 GLU A N 1
ATOM 1201 C CA . GLU A 1 149 ? -11.887 -8.687 8.538 1.00 88.81 149 GLU A CA 1
ATOM 1202 C C . GLU A 1 149 ? -13.213 -8.142 9.072 1.00 88.81 149 GLU A C 1
ATOM 1204 O O . GLU A 1 149 ? -13.227 -7.533 10.144 1.00 88.81 149 GLU A O 1
ATOM 1209 N N . LYS A 1 150 ? -14.332 -8.438 8.402 1.00 89.38 150 LYS A N 1
ATOM 1210 C CA . LYS A 1 150 ? -15.683 -8.102 8.868 1.00 89.38 150 LYS A CA 1
ATOM 1211 C C . LYS A 1 150 ? -15.947 -8.702 10.253 1.00 89.38 150 LYS A C 1
ATOM 1213 O O . LYS A 1 150 ? -16.300 -7.976 11.183 1.00 89.38 150 LYS A O 1
ATOM 1218 N N . LYS A 1 151 ? -15.649 -9.993 10.442 1.00 90.69 151 LYS A N 1
ATOM 1219 C CA . LYS A 1 151 ? -15.741 -10.679 11.747 1.00 90.69 151 LYS A CA 1
ATOM 1220 C C . LYS A 1 151 ? -14.789 -10.109 12.798 1.00 90.69 151 LYS A C 1
ATOM 1222 O O . LYS A 1 151 ? -15.106 -10.085 13.987 1.00 90.69 151 LYS A O 1
ATOM 1227 N N . LYS A 1 152 ? -13.588 -9.677 12.404 1.00 91.12 152 LYS A N 1
ATOM 1228 C CA . LYS A 1 152 ? -12.629 -9.036 13.319 1.00 91.12 152 LYS A CA 1
ATOM 1229 C C . LYS A 1 152 ? -13.147 -7.679 13.798 1.00 91.12 152 LYS A C 1
ATOM 1231 O O . LYS A 1 152 ? -13.097 -7.417 14.996 1.00 91.12 152 LYS A O 1
ATOM 1236 N N . LEU A 1 153 ? -13.673 -6.860 12.889 1.00 91.25 153 LEU A N 1
ATOM 1237 C CA . LEU A 1 153 ? -14.282 -5.573 13.215 1.00 91.25 153 LEU A CA 1
ATOM 1238 C C . LEU A 1 153 ? -15.483 -5.753 14.146 1.00 91.25 153 LEU A C 1
ATOM 1240 O O . LEU A 1 153 ? -15.530 -5.109 15.188 1.00 91.25 153 LEU A O 1
ATOM 1244 N N . TYR A 1 154 ? -16.385 -6.683 13.828 1.00 92.25 154 TYR A N 1
ATOM 1245 C CA . TYR A 1 154 ? -17.542 -7.003 14.665 1.00 92.25 154 TYR A CA 1
ATOM 1246 C C . TYR A 1 154 ? -17.142 -7.371 16.103 1.00 92.25 154 TYR A C 1
ATOM 1248 O O . TYR A 1 154 ? -17.628 -6.774 17.060 1.00 92.25 154 TYR A O 1
ATOM 1256 N N . ARG A 1 155 ? -16.168 -8.278 16.273 1.00 93.38 155 ARG A N 1
ATOM 1257 C CA . ARG A 1 155 ? -15.653 -8.640 17.606 1.00 93.38 155 ARG A CA 1
ATOM 1258 C C . ARG A 1 155 ? -15.038 -7.455 18.349 1.00 93.38 155 ARG A C 1
ATOM 1260 O O . ARG A 1 155 ? -15.187 -7.366 1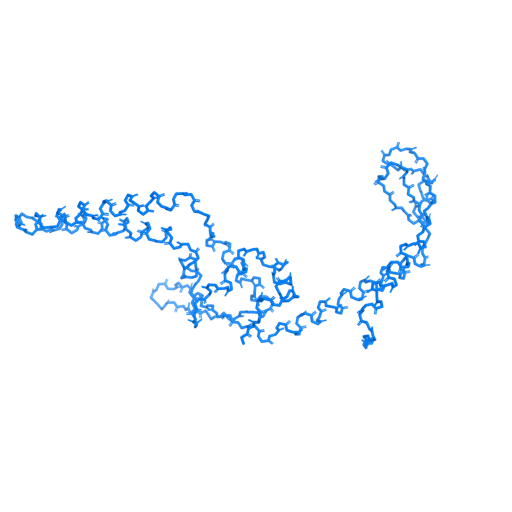9.562 1.00 93.38 155 ARG A O 1
ATOM 1267 N N . ASN A 1 156 ? -14.338 -6.564 17.650 1.00 95.25 156 ASN A N 1
ATOM 1268 C CA . ASN A 1 156 ? -13.767 -5.369 18.269 1.00 95.25 156 ASN A CA 1
ATOM 1269 C C . ASN A 1 156 ? -14.854 -4.383 18.713 1.00 95.25 156 ASN A C 1
ATOM 1271 O O . ASN A 1 156 ? -14.715 -3.790 19.777 1.00 95.25 156 ASN A O 1
ATOM 1275 N N . LEU A 1 157 ? -15.927 -4.232 17.931 1.00 95.00 157 LEU A N 1
ATOM 1276 C CA . LEU A 1 157 ? -17.071 -3.394 18.290 1.00 95.00 157 LEU A CA 1
ATOM 1277 C C . LEU A 1 157 ? -17.796 -3.939 19.521 1.00 95.00 157 LEU A C 1
ATOM 1279 O O . LEU A 1 157 ? -18.024 -3.173 20.449 1.00 95.00 157 LEU A O 1
ATOM 1283 N N . ILE A 1 158 ? -18.068 -5.250 19.575 1.00 94.50 158 ILE A N 1
ATOM 1284 C CA . ILE A 1 158 ? -18.654 -5.892 20.765 1.00 94.50 158 ILE A CA 1
ATOM 1285 C C . ILE A 1 158 ? -17.773 -5.655 21.987 1.00 94.50 158 ILE A C 1
ATOM 1287 O O . ILE A 1 158 ? -18.253 -5.139 22.985 1.00 94.50 158 ILE A O 1
ATOM 1291 N N . LYS A 1 159 ? -16.472 -5.957 21.895 1.00 95.62 159 LYS A N 1
ATOM 1292 C CA . LYS A 1 159 ? -15.541 -5.738 23.011 1.00 95.62 159 LYS A CA 1
ATOM 1293 C C . LYS A 1 159 ? -15.503 -4.280 23.452 1.00 95.62 159 LYS A C 1
ATOM 1295 O O . LYS A 1 159 ? -15.406 -4.000 24.642 1.00 95.62 159 LYS A O 1
ATOM 1300 N N . ARG A 1 160 ? -15.549 -3.342 22.499 1.00 96.00 160 ARG A N 1
ATOM 1301 C CA . ARG A 1 160 ? -15.580 -1.916 22.825 1.00 96.00 160 ARG A CA 1
ATOM 1302 C C . ARG A 1 160 ? -16.888 -1.543 23.511 1.00 96.00 160 ARG A C 1
ATOM 1304 O O . ARG A 1 160 ? -16.838 -0.793 24.473 1.00 96.00 160 ARG A O 1
ATOM 1311 N N . LYS A 1 161 ? -18.019 -2.080 23.058 1.00 95.06 161 LYS A N 1
ATOM 1312 C CA . LYS A 1 161 ? -19.315 -1.875 23.702 1.00 95.06 161 LYS A CA 1
ATOM 1313 C C . LYS A 1 161 ? -19.330 -2.439 25.120 1.00 95.06 161 LYS A C 1
ATOM 1315 O O . LYS A 1 161 ? -19.658 -1.704 26.032 1.00 95.06 161 LYS A O 1
ATOM 1320 N N . GLU A 1 162 ? -18.903 -3.683 25.319 1.00 95.62 162 GLU A N 1
ATOM 1321 C CA . GLU A 1 162 ? -18.805 -4.303 26.649 1.00 95.62 162 GLU A CA 1
ATOM 1322 C C . GLU A 1 162 ? -17.940 -3.464 27.601 1.00 95.62 162 GLU A C 1
ATOM 1324 O O . GLU A 1 162 ? -18.283 -3.288 28.769 1.00 95.62 162 GLU A O 1
ATOM 1329 N N . TYR A 1 163 ? -16.838 -2.903 27.091 1.00 95.56 163 TYR A N 1
ATOM 1330 C CA . TYR A 1 163 ? -15.982 -1.992 27.843 1.00 95.56 163 TYR A CA 1
ATOM 1331 C C . TYR A 1 163 ? -16.689 -0.677 28.201 1.00 95.56 163 TYR A C 1
ATOM 1333 O O . TYR A 1 163 ? -16.521 -0.192 29.313 1.00 95.56 163 TYR A O 1
ATOM 1341 N N . GLU A 1 164 ? -17.482 -0.100 27.301 1.00 95.19 164 GLU A N 1
ATOM 1342 C CA . GLU A 1 164 ? -18.259 1.114 27.588 1.00 95.19 164 GLU A CA 1
ATOM 1343 C C . GLU A 1 164 ? -19.453 0.842 28.519 1.00 95.19 164 GLU A C 1
ATOM 1345 O O . GLU A 1 164 ? -19.773 1.679 29.356 1.00 95.19 164 GLU A O 1
ATOM 1350 N N . ASP A 1 165 ? -20.086 -0.329 28.419 1.00 93.88 165 ASP A N 1
ATOM 1351 C CA . ASP A 1 165 ? -21.210 -0.740 29.269 1.00 93.88 165 ASP A CA 1
ATOM 1352 C C . ASP A 1 165 ? -20.755 -1.034 30.712 1.00 93.88 165 ASP A C 1
ATOM 1354 O O . ASP A 1 165 ? -21.505 -0.800 31.659 1.00 93.88 165 ASP A O 1
ATOM 1358 N N . SER A 1 166 ? -19.533 -1.552 30.884 1.00 95.00 166 SER A N 1
ATOM 1359 C CA . SER A 1 166 ? -19.015 -1.996 32.189 1.00 95.00 166 SER A CA 1
ATOM 1360 C C . SER A 1 166 ? -18.250 -0.919 32.960 1.00 95.00 166 SER A C 1
ATOM 1362 O O . SER A 1 166 ? -17.946 -1.132 34.131 1.00 95.00 166 SER A O 1
ATOM 1364 N N . ASN A 1 167 ? -17.900 0.203 32.324 1.00 95.44 167 ASN A N 1
ATOM 1365 C CA . ASN A 1 167 ? -17.047 1.228 32.922 1.00 95.44 167 ASN A CA 1
ATOM 1366 C C . ASN A 1 167 ? -17.723 2.597 32.965 1.00 95.44 167 ASN A C 1
ATOM 1368 O O . ASN A 1 167 ? -18.504 2.967 32.092 1.00 95.44 167 ASN A O 1
ATOM 1372 N N . VAL A 1 168 ? -17.339 3.373 33.975 1.00 94.81 168 VAL A N 1
ATOM 1373 C CA . VAL A 1 168 ? -17.670 4.792 34.111 1.00 94.81 168 VAL A CA 1
ATOM 1374 C C . VAL A 1 168 ? -16.431 5.611 33.780 1.00 94.81 168 VAL A C 1
ATOM 1376 O O . VAL A 1 168 ? -15.335 5.253 34.215 1.00 94.81 168 VAL A O 1
ATOM 1379 N N . PHE A 1 169 ? -16.604 6.702 33.033 1.00 96.81 169 PHE A N 1
ATOM 1380 C CA . PHE A 1 169 ? -15.492 7.486 32.508 1.00 96.81 169 PHE A CA 1
ATOM 1381 C C . PHE A 1 169 ? -15.436 8.899 33.067 1.00 96.81 169 PHE A C 1
ATOM 1383 O O . PHE A 1 169 ? -16.456 9.543 33.314 1.00 96.81 169 PHE A O 1
ATOM 1390 N N . TYR A 1 170 ? -14.204 9.375 33.215 1.00 97.00 170 TYR A N 1
ATOM 1391 C CA . TYR A 1 170 ? -13.871 10.738 33.584 1.00 97.00 170 TYR A CA 1
ATOM 1392 C C . TYR A 1 170 ? -12.898 11.307 32.553 1.00 97.00 170 TYR A C 1
ATOM 1394 O O . TYR A 1 170 ? -11.912 10.664 32.188 1.00 97.00 170 TYR A O 1
ATOM 1402 N N . VAL A 1 171 ? -13.176 12.510 32.062 1.00 97.06 171 VAL A N 1
ATOM 1403 C CA . VAL A 1 171 ? -12.394 13.181 31.020 1.00 97.06 171 VAL A CA 1
ATOM 1404 C C . VAL A 1 171 ? -11.825 14.489 31.536 1.00 97.06 171 VAL A C 1
ATOM 1406 O O . VAL A 1 171 ? -12.430 15.182 32.349 1.00 97.06 171 VAL A O 1
ATOM 1409 N N . CYS A 1 172 ? -10.650 14.854 31.038 1.00 96.88 172 CYS A N 1
ATOM 1410 C CA . CYS A 1 172 ? -10.120 16.189 31.265 1.00 96.88 172 CYS A CA 1
ATOM 1411 C C . CYS A 1 172 ? -10.909 17.212 30.417 1.00 96.88 172 CYS A C 1
ATOM 1413 O O . CYS A 1 172 ? -11.040 16.993 29.209 1.00 96.88 172 CYS A O 1
ATOM 1415 N N . PRO A 1 173 ? -11.348 18.361 30.967 1.00 95.62 173 PRO A N 1
ATOM 1416 C CA . PRO A 1 173 ? -11.991 19.433 30.194 1.00 95.62 173 PRO A CA 1
ATOM 1417 C C . PRO A 1 173 ? -11.128 19.986 29.048 1.00 95.62 173 PRO A C 1
ATOM 1419 O O . PRO A 1 173 ? -11.650 20.476 28.051 1.00 95.62 173 PRO A O 1
ATOM 1422 N N . GLN A 1 174 ? -9.800 19.882 29.169 1.00 94.62 174 GLN A N 1
ATOM 1423 C CA . GLN A 1 174 ? -8.835 20.251 28.124 1.00 94.62 174 GLN A CA 1
ATOM 1424 C C . GLN A 1 174 ? -8.545 19.102 27.139 1.00 94.62 174 GLN A C 1
ATOM 1426 O O . GLN A 1 174 ? -7.621 19.184 26.332 1.00 94.62 174 GLN A O 1
ATOM 1431 N N . ASN A 1 175 ? -9.311 18.009 27.216 1.00 93.12 175 ASN A N 1
ATOM 1432 C CA . ASN A 1 175 ? -9.228 16.837 26.346 1.00 93.12 175 ASN A CA 1
ATOM 1433 C C . ASN A 1 175 ? -7.832 16.177 26.317 1.00 93.12 175 ASN A C 1
ATOM 1435 O O . ASN A 1 175 ? -7.405 15.632 25.299 1.00 93.12 175 ASN A O 1
ATOM 1439 N N . CYS A 1 176 ? -7.103 16.234 27.438 1.00 95.81 176 CYS A N 1
ATOM 1440 C CA . CYS A 1 176 ? -5.771 15.634 27.549 1.00 95.81 176 CYS A CA 1
ATOM 1441 C C . CYS A 1 176 ? -5.821 14.103 27.642 1.00 95.81 176 CYS A C 1
ATOM 1443 O O . CYS A 1 176 ? -4.926 13.428 27.141 1.00 95.81 176 CYS A O 1
ATOM 1445 N N . LEU A 1 177 ? -6.836 13.568 28.324 1.00 95.44 177 LEU A N 1
ATOM 1446 C CA . LEU A 1 177 ? -6.990 12.144 28.609 1.00 95.44 177 LEU A CA 1
ATOM 1447 C C . LEU A 1 177 ? -8.422 11.810 29.042 1.00 95.44 177 LEU A C 1
ATOM 1449 O O . LEU A 1 177 ? -9.208 12.700 29.385 1.00 95.44 177 LEU A O 1
A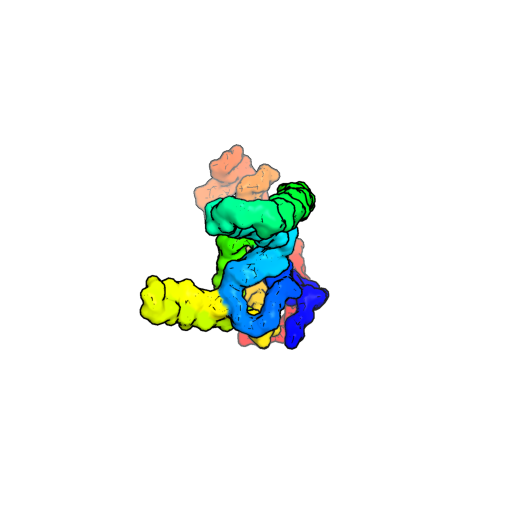TOM 1453 N N . ARG A 1 178 ? -8.710 10.507 29.049 1.00 95.38 178 ARG A N 1
ATOM 1454 C CA . ARG A 1 178 ? -9.948 9.873 29.503 1.00 95.38 178 ARG A CA 1
ATOM 1455 C C . ARG A 1 178 ? -9.582 8.651 30.340 1.00 95.38 178 ARG A C 1
ATOM 1457 O O . ARG A 1 178 ? -8.852 7.802 29.834 1.00 95.38 178 ARG A O 1
ATOM 1464 N N . LEU A 1 179 ? -10.092 8.566 31.564 1.00 95.81 179 LEU A N 1
ATOM 1465 C CA . LEU A 1 179 ? -9.825 7.480 32.513 1.00 95.81 179 LEU A CA 1
ATOM 1466 C C . LEU A 1 179 ? -11.108 6.747 32.875 1.00 95.81 179 LEU A C 1
ATOM 1468 O O . LEU A 1 179 ? -12.196 7.329 32.830 1.00 95.81 179 LEU A O 1
ATOM 1472 N N . VAL A 1 180 ? -10.970 5.482 33.261 1.00 97.06 180 VAL A N 1
ATOM 1473 C CA . VAL A 1 180 ? -12.035 4.778 33.988 1.00 97.06 180 VAL A CA 1
ATOM 1474 C C . VAL A 1 180 ? -12.061 5.216 35.451 1.00 97.06 180 VAL A C 1
ATOM 1476 O O . VAL A 1 180 ? -11.094 5.788 35.946 1.00 97.06 180 VAL A O 1
ATOM 1479 N N . PHE A 1 181 ? -13.160 4.938 36.152 1.00 96.38 181 PHE A N 1
ATOM 1480 C CA . PHE A 1 181 ? -13.330 5.308 37.560 1.00 96.38 181 PHE A CA 1
ATOM 1481 C C . PHE A 1 181 ? -12.141 4.900 38.443 1.00 96.38 181 PHE A C 1
ATOM 1483 O O . PHE A 1 181 ? -11.604 5.755 39.137 1.00 96.38 181 PHE A O 1
ATOM 1490 N N . ASP A 1 182 ? -11.692 3.642 38.378 1.00 96.31 182 ASP A N 1
ATOM 1491 C CA . ASP A 1 182 ? -10.588 3.154 39.218 1.00 96.31 182 ASP A CA 1
ATOM 1492 C C . ASP A 1 182 ? -9.296 3.959 38.977 1.00 96.31 182 ASP A C 1
ATOM 1494 O O . ASP A 1 182 ? -8.699 4.480 39.915 1.00 96.31 182 ASP A O 1
ATOM 1498 N N . GLU A 1 183 ? -8.922 4.177 37.715 1.00 95.75 183 GLU A N 1
ATOM 1499 C CA . GLU A 1 183 ? -7.763 5.002 37.340 1.00 95.75 183 GLU A CA 1
ATOM 1500 C C . GLU A 1 183 ? -7.926 6.465 37.783 1.00 95.75 183 GLU A C 1
ATOM 1502 O O . GLU A 1 183 ? -6.975 7.088 38.248 1.00 95.75 183 GLU A O 1
ATOM 1507 N N . ALA A 1 184 ? -9.135 7.020 37.669 1.00 96.06 184 ALA A N 1
ATOM 1508 C CA . ALA A 1 184 ? -9.421 8.376 38.120 1.00 96.06 184 ALA A CA 1
ATOM 1509 C C . ALA A 1 184 ? -9.315 8.499 39.648 1.00 96.06 184 ALA A C 1
ATOM 1511 O O . ALA A 1 184 ? -8.848 9.525 40.135 1.00 96.06 184 ALA A O 1
ATOM 1512 N N . THR A 1 185 ? -9.683 7.460 40.409 1.00 95.69 185 THR A N 1
ATOM 1513 C CA . THR A 1 185 ? -9.490 7.452 41.868 1.00 95.69 185 THR A CA 1
ATOM 1514 C C . THR A 1 185 ? -8.017 7.406 42.262 1.00 95.69 185 THR A C 1
ATOM 1516 O O . THR A 1 185 ? -7.641 8.049 43.236 1.00 95.69 185 THR A O 1
ATOM 1519 N N . GLU A 1 186 ? -7.166 6.718 41.495 1.00 96.56 186 GLU A N 1
ATOM 1520 C CA . GLU A 1 186 ? -5.717 6.692 41.739 1.00 96.56 186 GLU A CA 1
ATOM 1521 C C . GLU A 1 186 ? -5.054 8.058 41.519 1.00 96.56 186 GLU A C 1
ATOM 1523 O O . GLU A 1 186 ? -4.029 8.352 42.134 1.00 96.56 186 GLU A O 1
ATOM 1528 N N . THR A 1 187 ? -5.635 8.904 40.663 1.00 94.25 187 THR A N 1
ATOM 1529 C CA . THR A 1 187 ? -5.166 10.274 40.415 1.00 94.25 187 THR A CA 1
ATOM 1530 C C . THR A 1 187 ? -5.959 11.330 41.187 1.00 94.25 187 THR A C 1
ATOM 1532 O O . THR A 1 187 ? -5.900 12.502 40.820 1.00 94.25 187 THR A O 1
ATOM 1535 N N . ASP A 1 188 ? -6.737 10.941 42.205 1.00 96.50 188 ASP A N 1
ATOM 1536 C CA . ASP A 1 188 ? -7.617 11.827 42.986 1.00 96.50 188 ASP A CA 1
ATOM 1537 C C . ASP A 1 188 ? -8.558 12.690 42.115 1.00 96.50 188 ASP A C 1
ATOM 1539 O O . ASP A 1 188 ? -8.913 13.812 42.467 1.00 96.50 188 ASP A O 1
ATOM 1543 N N . PHE A 1 189 ? -8.964 12.168 40.954 1.00 96.81 189 PHE A N 1
ATOM 1544 C CA . PHE A 1 189 ? -9.724 12.867 39.913 1.00 96.81 189 PHE A CA 1
ATOM 1545 C C . PHE A 1 189 ? -9.040 14.129 39.367 1.00 96.81 189 PHE A C 1
ATOM 1547 O O . PHE A 1 189 ? -9.712 15.009 38.843 1.00 96.81 189 PHE A O 1
ATOM 1554 N N . ILE A 1 190 ? -7.710 14.203 39.414 1.00 96.62 190 ILE A N 1
ATOM 1555 C CA . ILE A 1 190 ? -6.918 15.305 38.860 1.00 96.62 190 ILE A CA 1
ATOM 1556 C C . ILE A 1 190 ? -6.154 14.820 37.627 1.00 96.62 190 ILE A C 1
ATOM 1558 O O . ILE A 1 190 ? -5.508 13.773 37.630 1.00 96.62 190 ILE A O 1
ATOM 1562 N N . CYS A 1 191 ? -6.195 15.599 36.548 1.00 96.75 1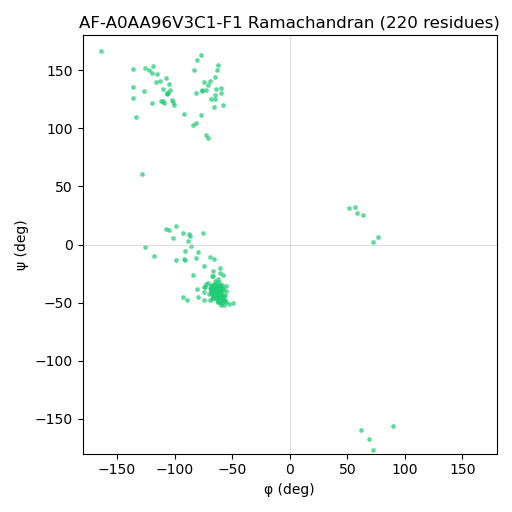91 CYS A N 1
ATOM 1563 C CA . CYS A 1 191 ? -5.461 15.304 35.326 1.00 96.75 191 CYS A CA 1
ATOM 1564 C C . CYS A 1 191 ? -3.935 15.390 35.558 1.00 96.75 191 CYS A C 1
ATOM 1566 O O . CYS A 1 191 ? -3.427 16.492 35.784 1.00 96.75 191 CYS A O 1
ATOM 1568 N N . PRO A 1 192 ? -3.150 14.305 35.389 1.00 94.81 192 PRO A N 1
ATOM 1569 C CA . PRO A 1 192 ? -1.691 14.340 35.560 1.00 94.81 192 PRO A CA 1
ATOM 1570 C C . PRO A 1 192 ? -0.937 15.207 34.538 1.00 94.81 192 PRO A C 1
ATOM 1572 O O . PRO A 1 192 ? 0.252 15.464 34.715 1.00 94.81 192 PRO A O 1
ATOM 1575 N N . ILE A 1 193 ? -1.591 15.635 33.452 1.00 95.81 193 ILE A N 1
ATOM 1576 C CA . ILE A 1 193 ? -0.960 16.417 32.376 1.00 95.81 193 ILE A CA 1
ATOM 1577 C C . ILE A 1 193 ? -1.118 17.923 32.611 1.00 95.81 193 ILE A C 1
ATOM 1579 O O . ILE A 1 193 ? -0.157 18.668 32.438 1.00 95.81 193 ILE A O 1
ATOM 1583 N N . CYS A 1 194 ? -2.319 18.379 32.981 1.00 96.62 194 CYS A N 1
ATOM 1584 C CA . CYS A 1 194 ? -2.626 19.808 33.110 1.00 96.62 194 CYS A CA 1
ATOM 1585 C C . CYS A 1 194 ? -3.018 20.250 34.526 1.00 96.62 194 CYS A C 1
ATOM 1587 O O . CYS A 1 194 ? -3.102 21.450 34.761 1.00 96.62 194 CYS A O 1
ATOM 1589 N N . GLY A 1 195 ? -3.238 19.317 35.458 1.00 94.50 195 GLY A N 1
ATOM 1590 C CA . GLY A 1 195 ? -3.614 19.609 36.844 1.00 94.50 195 GLY A CA 1
ATOM 1591 C C . GLY A 1 195 ? -5.076 20.013 37.054 1.00 94.50 195 GLY A C 1
ATOM 1592 O O . GLY A 1 195 ? -5.425 20.401 38.161 1.00 94.50 195 GLY A O 1
ATOM 1593 N N . GLU A 1 196 ? -5.914 19.935 36.017 1.00 96.69 196 GLU A N 1
ATOM 1594 C CA . GLU A 1 196 ? -7.344 20.263 36.100 1.00 96.69 196 GLU A CA 1
ATOM 1595 C C . GLU A 1 196 ? -8.157 19.078 36.640 1.00 96.69 196 GLU A C 1
ATOM 1597 O O . GLU A 1 196 ? -7.809 17.922 36.373 1.00 96.69 196 GLU A O 1
ATOM 1602 N N . ASP A 1 197 ? -9.266 19.364 37.322 1.00 97.44 197 ASP A N 1
ATOM 1603 C CA . ASP A 1 197 ? -10.204 18.344 37.791 1.00 97.44 197 ASP A CA 1
ATOM 1604 C C . ASP A 1 197 ? -10.860 17.612 36.609 1.00 97.44 197 ASP A C 1
ATOM 1606 O O . ASP A 1 197 ? -11.327 18.212 35.633 1.00 97.44 197 ASP A O 1
ATOM 1610 N N . LEU A 1 198 ? -10.906 16.286 36.700 1.00 97.50 198 LEU A N 1
ATOM 1611 C CA . LEU A 1 198 ? -11.583 15.433 35.737 1.00 97.50 198 LEU A CA 1
ATOM 1612 C C . LEU A 1 198 ? -13.100 15.522 35.930 1.00 97.50 198 LEU A C 1
ATOM 1614 O O . LEU A 1 198 ? -13.615 15.499 37.047 1.00 97.50 198 LEU A O 1
ATOM 1618 N N . ILE A 1 199 ? -13.831 15.555 34.819 1.00 97.06 199 ILE A N 1
ATOM 1619 C CA . ILE A 1 199 ? -15.294 15.617 34.801 1.00 97.06 199 ILE A CA 1
ATOM 1620 C C . ILE A 1 199 ? -15.880 14.279 34.359 1.00 97.06 199 ILE A C 1
ATOM 1622 O O . ILE A 1 199 ? -15.331 13.618 33.482 1.00 97.06 199 ILE A O 1
ATOM 1626 N N . PHE A 1 200 ? -17.005 13.882 34.955 1.00 96.62 200 PHE A N 1
ATOM 1627 C CA . PHE A 1 200 ? -17.745 12.697 34.520 1.00 96.62 200 PHE A CA 1
ATOM 1628 C C . PHE A 1 200 ? -18.191 12.853 33.062 1.00 96.62 200 PHE A C 1
ATOM 1630 O O . PHE A 1 200 ? -18.728 13.894 32.675 1.00 96.62 200 PHE A O 1
ATOM 1637 N N . GLU A 1 201 ? -17.999 11.801 32.276 1.00 95.19 201 GLU A N 1
ATOM 1638 C CA . GLU A 1 201 ? -18.477 11.718 30.904 1.00 95.19 201 GLU A CA 1
ATOM 1639 C C . GLU A 1 201 ? -19.632 10.717 30.811 1.00 95.19 201 GLU A C 1
ATOM 1641 O O . GLU A 1 201 ? -19.474 9.530 31.101 1.00 95.19 201 GLU A O 1
ATOM 1646 N N . ASP A 1 202 ? -20.787 11.194 30.342 1.00 93.94 202 ASP A N 1
ATOM 1647 C CA . ASP A 1 202 ? -21.889 10.320 29.956 1.00 93.94 202 ASP A CA 1
ATOM 1648 C C . ASP A 1 202 ? -21.597 9.682 28.589 1.00 93.94 202 ASP A C 1
ATOM 1650 O O . ASP A 1 202 ? -21.592 10.350 27.551 1.00 93.94 202 ASP A O 1
ATOM 1654 N N . ASN A 1 203 ? -21.361 8.371 28.587 1.00 93.94 203 ASN A N 1
ATOM 1655 C CA . ASN A 1 203 ? -21.072 7.600 27.385 1.00 93.94 203 ASN A CA 1
ATOM 1656 C C . ASN A 1 203 ? -22.321 6.976 26.732 1.00 93.94 203 ASN A C 1
ATOM 1658 O O . ASN A 1 203 ? -22.181 6.171 25.809 1.00 93.94 203 ASN A O 1
ATOM 1662 N N . GLU A 1 204 ? -23.540 7.331 27.157 1.00 94.44 204 GLU A N 1
ATOM 1663 C CA . GLU A 1 204 ? -24.787 6.759 26.630 1.00 94.44 204 GLU A CA 1
ATOM 1664 C C . GLU A 1 204 ? -24.931 6.939 25.117 1.00 94.44 204 GLU A C 1
ATOM 1666 O O . GLU A 1 204 ? -25.214 5.982 24.392 1.00 94.44 204 GLU A O 1
ATOM 1671 N N . LEU A 1 205 ? -24.628 8.136 24.609 1.00 93.38 205 LEU A N 1
ATOM 1672 C CA . LEU A 1 205 ? -24.637 8.396 23.170 1.00 93.38 205 LEU A CA 1
ATOM 1673 C C . LEU A 1 205 ? -23.631 7.501 22.429 1.00 93.38 205 LEU A C 1
ATOM 1675 O O . LEU A 1 205 ? -23.921 6.988 21.349 1.00 93.38 205 LEU A O 1
ATOM 1679 N N . PHE A 1 206 ? -22.450 7.284 23.010 1.00 93.69 206 PHE A N 1
ATOM 1680 C CA . PHE A 1 206 ? -21.412 6.460 22.399 1.00 93.69 206 PHE A CA 1
ATOM 1681 C C . PHE A 1 206 ? -21.812 4.979 22.360 1.00 93.69 206 PHE A C 1
ATOM 1683 O O . PHE A 1 206 ? -21.628 4.323 21.334 1.00 93.69 206 PHE A O 1
ATOM 1690 N N . LYS A 1 207 ? -22.439 4.470 23.429 1.00 94.69 207 LYS A N 1
ATOM 1691 C CA . LYS A 1 207 ? -23.014 3.116 23.472 1.00 94.69 207 LYS A CA 1
ATOM 1692 C C . LYS A 1 207 ? -24.073 2.922 22.384 1.00 94.69 207 LYS A C 1
ATOM 1694 O O . LYS A 1 207 ? -23.992 1.947 21.641 1.00 94.69 207 LYS A O 1
ATOM 1699 N N . GLN A 1 208 ? -24.979 3.886 22.205 1.00 94.94 208 GLN A N 1
ATOM 1700 C CA . GLN A 1 208 ? -25.994 3.844 21.143 1.00 94.94 208 GLN A CA 1
ATOM 1701 C C . GLN A 1 208 ? -25.378 3.840 19.737 1.00 94.94 208 GLN A C 1
ATOM 1703 O O . GLN A 1 208 ? -25.831 3.106 18.859 1.00 94.94 208 GLN A O 1
ATOM 1708 N N . LEU A 1 209 ? -24.325 4.631 19.504 1.00 95.38 209 LEU A N 1
ATOM 1709 C CA . LEU A 1 209 ? -23.605 4.621 18.226 1.00 95.38 209 LEU A CA 1
ATOM 1710 C C . LEU A 1 209 ? -22.942 3.265 17.954 1.00 95.38 209 LEU A C 1
ATOM 1712 O O . LEU A 1 209 ? -22.988 2.781 16.821 1.00 95.38 209 LEU A O 1
ATOM 1716 N N . LEU A 1 210 ? -22.357 2.638 18.979 1.00 94.50 210 LEU A N 1
ATOM 1717 C CA . LEU A 1 210 ? -21.811 1.286 18.868 1.00 94.50 210 LEU A CA 1
ATOM 1718 C C . LEU A 1 210 ? -22.910 0.266 18.561 1.00 94.50 210 LEU A C 1
ATOM 1720 O O . LEU A 1 210 ? -22.717 -0.549 17.664 1.00 94.50 210 LEU A O 1
ATOM 1724 N N . ASP A 1 211 ? -24.061 0.339 19.232 1.00 93.88 211 ASP A N 1
ATOM 1725 C CA . ASP A 1 211 ? -25.204 -0.549 18.985 1.00 93.88 211 ASP A CA 1
ATOM 1726 C C . ASP A 1 211 ? -25.726 -0.437 17.556 1.00 93.88 211 ASP A C 1
ATOM 1728 O O . ASP A 1 211 ? -25.863 -1.447 16.863 1.00 93.88 211 ASP A O 1
ATOM 1732 N N . ASN A 1 212 ? -25.936 0.792 17.080 1.00 94.19 212 ASN A N 1
ATOM 1733 C CA . ASN A 1 212 ? -26.358 1.048 15.707 1.00 94.19 212 ASN A CA 1
ATOM 1734 C C . ASN A 1 212 ? -25.354 0.459 14.712 1.00 94.19 212 ASN A C 1
ATOM 1736 O O . ASN A 1 212 ? -25.735 -0.244 13.777 1.00 94.19 212 ASN A O 1
ATOM 1740 N N . ARG A 1 213 ? -24.054 0.678 14.949 1.00 92.81 213 ARG A N 1
ATOM 1741 C CA . ARG A 1 213 ? -23.006 0.155 14.072 1.00 92.81 213 ARG A CA 1
ATOM 1742 C C . ARG A 1 213 ? -22.906 -1.368 14.123 1.00 92.81 213 ARG A C 1
ATOM 1744 O O . ARG A 1 213 ? -22.623 -1.969 13.095 1.00 92.81 213 ARG A O 1
ATOM 1751 N N . ILE A 1 214 ? -23.116 -1.999 15.278 1.00 93.56 214 ILE A N 1
ATOM 1752 C CA . ILE A 1 214 ? -23.145 -3.463 15.432 1.00 93.56 214 ILE A CA 1
ATOM 1753 C C . ILE A 1 214 ? -24.352 -4.050 14.688 1.00 93.56 214 ILE A C 1
ATOM 1755 O O . ILE A 1 214 ? -24.203 -5.066 14.008 1.00 93.56 214 ILE A O 1
ATOM 1759 N N . ALA A 1 215 ? -25.517 -3.400 14.760 1.00 91.62 215 ALA A N 1
ATOM 1760 C CA . ALA A 1 215 ? -26.746 -3.850 14.107 1.00 91.62 215 ALA A CA 1
ATOM 1761 C C . ALA A 1 215 ? -26.621 -3.925 12.574 1.00 91.62 215 ALA A C 1
ATOM 1763 O O . ALA A 1 215 ? -27.185 -4.828 11.954 1.00 91.62 215 ALA A O 1
ATOM 1764 N N . GLU A 1 216 ? -25.821 -3.0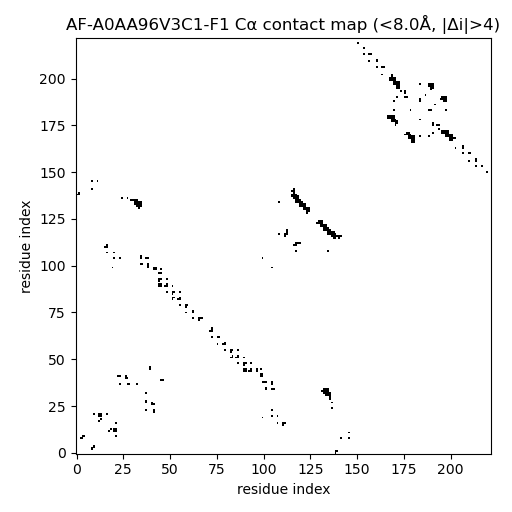49 11.957 1.00 90.12 216 GLU A N 1
ATOM 1765 C CA . GLU A 1 216 ? -25.543 -3.079 10.511 1.00 90.12 216 GLU A CA 1
ATOM 1766 C C . GLU A 1 216 ? -24.873 -4.383 10.033 1.00 90.12 216 GLU A C 1
ATOM 1768 O O . GLU A 1 216 ? -24.931 -4.708 8.846 1.00 90.12 216 GLU A O 1
ATOM 1773 N N . PHE A 1 217 ? -24.245 -5.158 10.926 1.00 83.69 217 PHE A N 1
ATOM 1774 C CA . PHE A 1 217 ? -23.605 -6.430 10.570 1.00 83.69 217 PHE A CA 1
ATOM 1775 C C . PHE A 1 217 ? -24.590 -7.610 10.478 1.00 83.69 217 PHE A C 1
ATOM 1777 O O . PHE A 1 217 ? -24.202 -8.653 9.942 1.00 83.69 217 PHE A O 1
ATOM 1784 N N . GLY A 1 218 ? -25.837 -7.452 10.942 1.00 75.69 218 GLY A N 1
ATOM 1785 C CA . GLY A 1 218 ? -26.838 -8.523 11.027 1.00 75.69 218 GLY A CA 1
ATOM 1786 C C . GLY A 1 218 ? -26.508 -9.599 12.074 1.00 75.69 218 GLY A C 1
ATOM 1787 O O . GLY A 1 218 ? -25.616 -9.428 12.907 1.00 75.69 218 GLY A O 1
ATOM 1788 N N . GLU A 1 219 ? -27.219 -10.733 12.037 1.00 63.03 219 GLU A N 1
ATOM 1789 C CA . GLU A 1 219 ? -26.898 -11.903 12.869 1.00 63.03 219 GLU A CA 1
ATOM 1790 C C . GLU A 1 219 ? -25.636 -12.598 12.341 1.00 63.03 219 GLU A C 1
ATOM 1792 O O . GLU A 1 219 ? -25.684 -13.437 11.440 1.00 63.03 219 GLU A O 1
ATOM 1797 N N . MET A 1 220 ? -24.476 -12.250 12.900 1.00 62.12 220 MET A N 1
ATOM 1798 C CA . MET A 1 220 ? -23.264 -13.034 12.688 1.00 62.12 220 MET A CA 1
ATOM 1799 C C . MET A 1 220 ? -23.258 -14.248 13.622 1.00 62.12 220 MET A C 1
ATOM 1801 O O . MET A 1 220 ? -23.468 -14.079 14.826 1.00 62.12 220 MET A O 1
ATOM 1805 N N . PRO A 1 221 ? -23.001 -15.469 13.114 1.00 53.50 221 PRO A N 1
ATOM 1806 C CA . PRO A 1 221 ? -22.876 -16.635 13.975 1.00 53.50 221 PRO A CA 1
ATOM 1807 C C . PRO A 1 221 ? -21.729 -16.412 14.969 1.00 53.50 221 PRO A C 1
ATOM 1809 O O . PRO A 1 221 ? -20.636 -15.994 14.571 1.00 53.50 221 PRO A O 1
ATOM 1812 N N . LYS A 1 222 ? -22.032 -16.649 16.251 1.00 49.75 222 LYS A N 1
ATOM 1813 C CA . LYS A 1 222 ? -21.092 -16.559 17.376 1.00 49.75 222 LYS A CA 1
ATOM 1814 C C . LYS A 1 222 ? -19.870 -17.452 17.177 1.00 49.75 222 LYS A C 1
ATOM 1816 O O . LYS A 1 222 ? -20.045 -18.586 16.676 1.00 49.75 222 LYS A O 1
#